Protein AF-A0A645C7B8-F1 (afdb_monomer_lite)

Sequence (190 aa):
MVGPELINQLKLEISKYIGIPYWKNTLKDGKIIKEGFMGGKGSAKDIALKTVELANYQNLKLLNLSEKEIYNFQKKNKIGIDCSGLVSQLLIFYGSLINKKVDLNPRKTSADMLTSSPLAKQITDFSQIQIGDLVRQKNGHHVLFIIEKKDNIILYVDSSQSNRGVHYGQADLTDPNFENQGIYRLFLFD

Secondary structure (DSSP, 8-state):
---HHHHHHHHHHHHTTTTPBB---EEETTEEEE--GGGS---HHHHHHHHHHHHHHTT--GGGS-HHHHHHHHHHTT--B-HHHHHHHHHHHHHHHTT------GGG--HHHHTSTTTEEEE--GGG--TT-EEEEGGGTEEEEEEEEETTEEEEEEEETTTTEEEEEEEETT-TTS--S-EEEEGGG-

Organism: NCBI:txid1076179

Radius of gyration: 16.82 Å; chains: 1; bounding box: 36×40×49 Å

Structure (mmCIF, N/CA/C/O backbone):
data_AF-A0A645C7B8-F1
#
_entry.id   AF-A0A645C7B8-F1
#
loop_
_atom_site.group_PDB
_atom_site.id
_atom_site.type_symbol
_atom_site.label_atom_id
_atom_site.label_alt_id
_atom_site.label_comp_id
_atom_site.label_asym_id
_atom_site.label_entity_id
_atom_site.label_seq_id
_atom_site.pdbx_PDB_ins_code
_atom_site.Cartn_x
_atom_site.Cartn_y
_atom_site.Cartn_z
_atom_site.occupancy
_atom_site.B_iso_or_equiv
_atom_site.auth_seq_id
_atom_site.auth_comp_id
_atom_site.auth_asym_id
_atom_site.auth_atom_id
_atom_site.pdbx_PDB_model_num
ATOM 1 N N . MET A 1 1 ? 18.431 -12.955 -9.359 1.00 45.78 1 MET A N 1
ATOM 2 C CA . MET A 1 1 ? 17.256 -13.615 -8.754 1.00 45.78 1 MET A CA 1
ATOM 3 C C . MET A 1 1 ? 17.118 -13.110 -7.336 1.00 45.78 1 MET A C 1
ATOM 5 O O . MET A 1 1 ? 18.035 -13.303 -6.549 1.00 45.78 1 MET A O 1
ATOM 9 N N . VAL A 1 2 ? 16.018 -12.429 -7.032 1.00 58.81 2 VAL A N 1
ATOM 10 C CA . VAL A 1 2 ? 15.636 -12.174 -5.643 1.00 58.81 2 VAL A CA 1
ATOM 11 C C . VAL A 1 2 ? 15.216 -13.517 -5.042 1.00 58.81 2 VAL A C 1
ATOM 13 O O . VAL A 1 2 ? 14.440 -14.243 -5.660 1.00 58.81 2 VAL A O 1
ATOM 16 N N . GLY A 1 3 ? 15.803 -13.900 -3.908 1.00 75.94 3 GLY A N 1
ATOM 17 C CA . GLY A 1 3 ? 15.588 -15.226 -3.328 1.00 75.94 3 GLY A CA 1
ATOM 18 C C . GLY A 1 3 ? 14.135 -15.443 -2.870 1.00 75.94 3 GLY A C 1
ATOM 19 O O . GLY A 1 3 ? 13.491 -14.478 -2.449 1.00 75.94 3 GLY A O 1
ATOM 20 N N . PRO A 1 4 ? 13.623 -16.693 -2.874 1.00 83.44 4 PRO A N 1
ATOM 21 C CA . PRO A 1 4 ? 12.296 -17.036 -2.342 1.00 83.44 4 PRO A CA 1
ATOM 22 C C . PRO A 1 4 ? 12.049 -16.513 -0.919 1.00 83.44 4 PRO A C 1
ATOM 24 O O . PRO A 1 4 ? 10.932 -16.151 -0.560 1.00 83.44 4 PRO A O 1
ATOM 27 N N . GLU A 1 5 ? 13.111 -16.423 -0.120 1.00 89.38 5 GLU A N 1
ATOM 28 C CA . GLU A 1 5 ? 13.073 -15.892 1.238 1.00 89.38 5 GLU A CA 1
ATOM 29 C C . GLU A 1 5 ? 12.631 -14.423 1.299 1.00 89.38 5 GLU A C 1
ATOM 31 O O . GLU A 1 5 ? 11.781 -14.078 2.119 1.00 89.38 5 GLU A O 1
ATOM 36 N N . LEU A 1 6 ? 13.126 -13.565 0.400 1.00 90.38 6 LEU A N 1
ATOM 37 C CA . LEU A 1 6 ? 12.753 -12.149 0.383 1.00 90.38 6 LEU A CA 1
ATOM 38 C C . LEU A 1 6 ? 11.264 -11.971 0.066 1.00 90.38 6 LEU A C 1
ATOM 40 O O . LEU A 1 6 ? 10.576 -11.186 0.719 1.00 90.38 6 LEU A O 1
ATOM 44 N N . ILE A 1 7 ? 10.754 -12.736 -0.903 1.00 90.88 7 ILE A N 1
ATOM 45 C CA . ILE A 1 7 ? 9.332 -12.719 -1.263 1.00 90.88 7 ILE A CA 1
ATOM 46 C C . ILE A 1 7 ? 8.485 -13.164 -0.068 1.00 90.88 7 ILE A C 1
ATOM 48 O O . ILE A 1 7 ? 7.456 -12.551 0.216 1.00 90.88 7 ILE A O 1
ATOM 52 N N . ASN A 1 8 ? 8.920 -14.191 0.663 1.00 94.19 8 ASN A N 1
ATOM 53 C CA . ASN A 1 8 ? 8.210 -14.676 1.845 1.00 94.19 8 ASN A CA 1
ATOM 54 C C . ASN A 1 8 ? 8.177 -13.632 2.969 1.00 94.19 8 ASN A C 1
ATOM 56 O O . ASN A 1 8 ? 7.118 -13.413 3.557 1.00 94.19 8 ASN A O 1
ATOM 60 N N . GLN A 1 9 ? 9.291 -12.945 3.237 1.00 96.56 9 GLN A N 1
ATOM 61 C CA . GLN A 1 9 ? 9.339 -11.878 4.241 1.00 96.56 9 GLN A CA 1
ATOM 62 C C . GLN A 1 9 ? 8.442 -10.692 3.856 1.00 96.56 9 GLN A C 1
ATOM 64 O O . GLN A 1 9 ? 7.704 -10.176 4.696 1.00 96.56 9 GLN A O 1
ATOM 69 N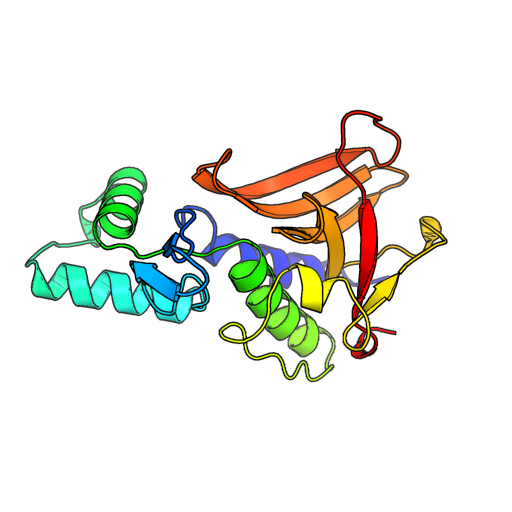 N . LEU A 1 10 ? 8.428 -10.307 2.577 1.00 96.56 10 LEU A N 1
ATOM 70 C CA . LEU A 1 10 ? 7.531 -9.272 2.063 1.00 96.56 10 LEU A CA 1
ATOM 71 C C . LEU A 1 10 ? 6.054 -9.677 2.167 1.00 96.56 10 LEU A C 1
ATOM 73 O O . LEU A 1 10 ? 5.241 -8.891 2.649 1.00 96.56 10 LEU A O 1
ATOM 77 N N . LYS A 1 11 ? 5.696 -10.905 1.774 1.00 96.56 11 LYS A N 1
ATOM 78 C CA . LYS A 1 11 ? 4.322 -11.422 1.907 1.00 96.56 11 LYS A CA 1
ATOM 79 C C . LYS A 1 11 ? 3.879 -11.485 3.371 1.00 96.56 11 LYS A C 1
ATOM 81 O O . LYS A 1 11 ? 2.727 -11.163 3.666 1.00 96.56 11 LYS A O 1
ATOM 86 N N . LEU A 1 12 ? 4.783 -11.838 4.289 1.00 97.75 12 LEU A N 1
ATOM 87 C CA . LEU A 1 12 ? 4.512 -11.810 5.726 1.00 97.75 12 LEU A CA 1
ATOM 88 C C . LEU A 1 12 ? 4.243 -10.384 6.216 1.00 97.75 12 LEU A C 1
ATOM 90 O O . LEU A 1 12 ? 3.293 -10.176 6.967 1.00 97.75 12 LEU A O 1
ATOM 94 N N . GLU A 1 13 ? 5.021 -9.395 5.777 1.00 98.12 13 GLU A N 1
ATOM 95 C CA . GLU A 1 13 ? 4.756 -7.995 6.121 1.00 98.12 13 GLU A CA 1
ATOM 96 C C . GLU A 1 13 ? 3.411 -7.521 5.566 1.00 98.12 13 GLU A C 1
ATOM 98 O O . GLU A 1 13 ? 2.600 -6.977 6.314 1.00 98.12 13 GLU A O 1
ATOM 103 N N . ILE A 1 14 ? 3.121 -7.797 4.291 1.00 98.44 14 ILE A N 1
ATOM 104 C CA . ILE A 1 14 ? 1.842 -7.442 3.659 1.00 98.44 14 ILE A CA 1
ATOM 105 C C . ILE A 1 14 ? 0.661 -8.079 4.402 1.00 98.44 14 ILE A C 1
ATOM 107 O O . ILE A 1 14 ? -0.364 -7.425 4.586 1.00 98.44 14 ILE A O 1
ATOM 111 N N . SER A 1 15 ? 0.799 -9.322 4.879 1.00 98.12 15 SER A N 1
ATOM 112 C CA . SER A 1 15 ? -0.264 -10.029 5.611 1.00 98.12 15 SER A CA 1
ATOM 113 C C . SER A 1 15 ? -0.753 -9.268 6.847 1.00 98.12 15 SER A C 1
ATOM 115 O O . SER A 1 15 ? -1.938 -9.322 7.163 1.00 98.12 15 SER A O 1
ATOM 117 N N . LYS A 1 16 ? 0.117 -8.471 7.483 1.00 98.38 16 LYS A N 1
ATOM 118 C CA . LYS A 1 16 ? -0.232 -7.631 8.642 1.00 98.38 16 LYS A CA 1
ATOM 119 C C . LYS A 1 16 ? -1.181 -6.487 8.281 1.00 98.38 16 LYS A C 1
ATOM 121 O O . LYS A 1 16 ? -1.806 -5.912 9.167 1.00 98.38 16 LYS A O 1
ATOM 126 N N . TYR A 1 17 ? -1.253 -6.135 6.998 1.00 98.44 17 TYR A N 1
ATOM 127 C CA . TYR A 1 17 ? -2.130 -5.095 6.476 1.00 98.44 17 TYR A CA 1
ATOM 128 C C . TYR A 1 17 ? -3.436 -5.645 5.899 1.00 98.44 17 TYR A C 1
ATOM 130 O O . TYR A 1 17 ? -4.398 -4.890 5.757 1.00 98.44 17 TYR A O 1
ATOM 138 N N . ILE A 1 18 ? -3.498 -6.937 5.564 1.00 97.44 18 ILE A N 1
ATOM 139 C CA . ILE A 1 18 ? -4.713 -7.557 5.030 1.00 97.44 18 ILE A CA 1
ATOM 140 C C . ILE A 1 18 ? -5.840 -7.445 6.061 1.00 97.44 18 ILE A C 1
ATOM 142 O O . ILE A 1 18 ? -5.648 -7.675 7.251 1.00 97.44 18 ILE A O 1
ATOM 146 N N . GLY A 1 19 ? -7.022 -7.037 5.596 1.00 94.50 19 GLY A N 1
ATOM 147 C CA . GLY A 1 19 ? -8.166 -6.770 6.468 1.00 94.50 19 GLY A CA 1
ATOM 148 C C . GLY A 1 19 ? -8.166 -5.379 7.110 1.00 94.50 19 GLY A C 1
ATOM 149 O O . GLY A 1 19 ? -9.141 -5.032 7.769 1.00 94.50 19 GLY A O 1
ATOM 150 N N . ILE A 1 20 ? -7.151 -4.535 6.885 1.00 98.00 20 ILE A N 1
ATOM 151 C CA . ILE A 1 20 ? -7.211 -3.122 7.282 1.00 98.00 20 ILE A CA 1
ATOM 152 C C . ILE A 1 20 ? -8.110 -2.355 6.296 1.00 98.00 20 ILE A C 1
ATOM 154 O O . ILE A 1 20 ? -7.922 -2.453 5.076 1.00 98.00 20 ILE A O 1
ATOM 158 N N . PRO A 1 21 ? -9.078 -1.554 6.783 1.00 98.25 21 PRO A N 1
ATOM 159 C CA . PRO A 1 21 ? -9.950 -0.765 5.924 1.00 98.25 21 PRO A CA 1
ATOM 160 C C . PRO A 1 21 ? -9.196 0.344 5.188 1.00 98.25 21 PRO A C 1
ATOM 162 O O . PRO A 1 21 ? -8.246 0.948 5.693 1.00 98.25 21 PRO A O 1
ATOM 165 N N . TYR A 1 22 ? -9.700 0.685 4.004 1.00 98.12 22 TYR A N 1
ATOM 166 C CA . TYR A 1 22 ? -9.237 1.867 3.289 1.00 98.12 22 TYR A CA 1
ATOM 167 C C . TYR A 1 22 ? -9.673 3.130 4.033 1.00 98.12 22 TYR A C 1
ATOM 169 O O . TYR A 1 22 ? -10.863 3.317 4.314 1.00 98.12 22 TYR A O 1
ATOM 177 N N . TRP A 1 23 ? -8.726 4.028 4.295 1.00 97.56 23 TRP A N 1
ATOM 178 C CA . TRP A 1 23 ? -9.028 5.350 4.829 1.00 97.56 23 TRP A CA 1
ATOM 179 C C . TRP A 1 23 ? -8.081 6.406 4.272 1.00 97.56 23 TRP A C 1
ATOM 181 O O . TRP A 1 23 ? -6.870 6.263 4.382 1.00 97.56 23 TRP A O 1
ATOM 191 N N . LYS A 1 24 ? -8.642 7.509 3.768 1.00 94.50 24 LYS A N 1
ATOM 192 C CA . LYS A 1 24 ? -7.904 8.728 3.415 1.00 94.50 24 LYS A CA 1
ATOM 193 C C . LYS A 1 24 ? -8.543 9.950 4.058 1.00 94.50 24 LYS A C 1
ATOM 195 O O . LYS A 1 24 ? -9.742 9.958 4.354 1.00 94.50 24 LYS A O 1
ATOM 200 N N . ASN A 1 25 ? -7.756 11.006 4.221 1.00 93.25 25 ASN A N 1
ATOM 201 C CA . ASN A 1 25 ? -8.286 12.296 4.645 1.00 93.25 25 ASN A CA 1
ATOM 202 C C . ASN A 1 25 ? -9.335 12.814 3.658 1.00 93.25 25 ASN A C 1
ATOM 204 O O . ASN A 1 25 ? -9.202 12.671 2.442 1.00 93.25 25 ASN A O 1
ATOM 208 N N . THR A 1 26 ? -10.387 13.428 4.196 1.00 92.62 26 THR A N 1
ATOM 209 C CA . THR A 1 26 ? -11.363 14.155 3.380 1.00 92.62 26 THR A CA 1
ATOM 210 C C . THR A 1 26 ? -10.915 15.602 3.263 1.00 92.62 26 THR A C 1
ATOM 212 O O . THR A 1 26 ? -10.684 16.268 4.277 1.00 92.62 26 THR A O 1
ATOM 215 N N . LEU A 1 27 ? -10.798 16.067 2.022 1.00 91.44 27 LEU A N 1
ATOM 216 C CA . LEU A 1 27 ? -10.415 17.430 1.687 1.00 91.44 27 LEU A CA 1
ATOM 217 C C . LEU A 1 27 ? -11.641 18.219 1.222 1.00 91.44 27 LEU A C 1
ATOM 219 O O . LEU A 1 27 ? -12.508 17.672 0.541 1.00 91.44 27 LEU A O 1
ATOM 223 N N . LYS A 1 28 ? -11.682 19.505 1.561 1.00 93.19 28 LYS A N 1
ATOM 224 C CA . LYS A 1 28 ? -12.577 20.502 0.970 1.00 93.19 28 LYS A CA 1
ATOM 225 C C . LYS A 1 28 ? -11.755 21.761 0.718 1.00 93.19 28 LYS A C 1
ATOM 227 O O . LYS A 1 28 ? -11.069 22.221 1.627 1.00 93.19 28 LYS A O 1
ATOM 232 N N . ASP A 1 29 ? -11.762 22.252 -0.518 1.00 92.81 29 ASP A N 1
ATOM 233 C CA . ASP A 1 29 ? -10.990 23.431 -0.944 1.00 92.81 29 ASP A CA 1
ATOM 234 C C . ASP A 1 29 ? -9.494 23.332 -0.577 1.00 92.81 29 ASP A C 1
ATOM 236 O O . ASP A 1 29 ? -8.887 24.258 -0.042 1.00 92.81 29 ASP A O 1
ATOM 240 N N . GLY A 1 30 ? -8.909 22.144 -0.780 1.00 87.19 30 GLY A N 1
ATOM 241 C CA . GLY A 1 30 ? -7.507 21.846 -0.458 1.00 87.19 30 GLY A CA 1
ATOM 242 C C . GLY A 1 30 ? -7.192 21.692 1.036 1.00 87.19 30 GLY A C 1
ATOM 243 O O . GLY A 1 30 ? -6.068 21.340 1.386 1.00 87.19 30 GLY A O 1
ATOM 244 N N . LYS A 1 31 ? -8.163 21.901 1.933 1.00 90.69 31 LYS A N 1
ATOM 245 C CA . LYS A 1 31 ? -7.982 21.795 3.388 1.00 90.69 31 LYS A CA 1
ATOM 246 C C . LYS A 1 31 ? -8.535 20.482 3.926 1.00 90.69 31 LYS A C 1
ATOM 248 O O . LYS A 1 31 ? -9.591 20.015 3.502 1.00 90.69 31 LYS A O 1
ATOM 253 N N . ILE A 1 32 ? -7.836 19.897 4.897 1.00 92.19 32 ILE A N 1
ATOM 254 C CA . ILE A 1 32 ? -8.299 18.696 5.598 1.00 92.19 32 ILE A CA 1
ATOM 255 C C . ILE A 1 32 ? -9.473 19.078 6.498 1.00 92.19 32 ILE A C 1
ATOM 257 O O . ILE A 1 32 ? -9.308 19.829 7.453 1.00 92.19 32 ILE A O 1
ATOM 261 N N . ILE A 1 33 ? -10.650 18.529 6.202 1.00 94.75 33 ILE A N 1
ATOM 262 C CA . ILE A 1 33 ? -11.860 18.703 7.024 1.00 94.75 33 ILE A CA 1
ATOM 263 C C . ILE A 1 33 ? -12.170 17.474 7.877 1.00 94.75 33 ILE A C 1
ATOM 265 O O . ILE A 1 33 ? -12.913 17.550 8.852 1.00 94.75 33 ILE A O 1
ATOM 269 N N . LYS A 1 34 ? -11.612 16.317 7.512 1.00 93.44 34 LYS A N 1
ATOM 270 C CA . LYS A 1 34 ? -11.758 15.076 8.269 1.00 93.44 34 LYS A CA 1
ATOM 271 C C . LYS A 1 34 ? -10.473 14.281 8.169 1.00 93.44 34 LYS A C 1
ATOM 273 O O . LYS A 1 34 ? -10.186 13.684 7.130 1.00 93.44 34 LYS A O 1
ATOM 278 N N . GLU A 1 35 ? -9.728 14.272 9.263 1.00 94.19 35 GLU A N 1
ATOM 279 C CA . GLU A 1 35 ? -8.520 13.470 9.394 1.00 94.19 35 GLU A CA 1
ATOM 280 C C . GLU A 1 35 ? -8.858 12.070 9.938 1.00 94.19 35 GLU A C 1
ATOM 282 O O . GLU A 1 35 ? -9.734 11.912 10.799 1.00 94.19 35 GLU A O 1
ATOM 287 N N . GLY A 1 36 ? -8.215 11.043 9.378 1.00 94.31 36 GLY A N 1
ATOM 288 C CA . GLY A 1 36 ? -8.161 9.703 9.974 1.00 94.31 36 GLY A CA 1
ATOM 289 C C . GLY A 1 36 ? -6.942 9.521 10.856 1.00 94.31 36 GLY A C 1
ATOM 290 O O . GLY A 1 36 ? -6.059 10.373 10.881 1.00 94.31 36 GLY A O 1
ATOM 291 N N . PHE A 1 37 ? -6.833 8.381 11.529 1.00 97.06 37 PHE A N 1
ATOM 292 C CA . PHE A 1 37 ? -5.625 8.087 12.294 1.00 97.06 37 PHE A CA 1
ATOM 293 C C . PHE A 1 37 ? -4.369 8.201 11.406 1.00 97.06 37 PHE A C 1
ATOM 295 O O . PHE A 1 37 ? -4.271 7.561 10.358 1.00 97.06 37 PHE A O 1
ATOM 302 N N . MET A 1 38 ? -3.448 9.092 11.795 1.00 96.38 38 MET A N 1
ATOM 303 C CA . MET A 1 38 ? -2.229 9.445 11.047 1.00 96.38 38 MET A CA 1
ATOM 304 C C . MET A 1 38 ? -2.461 9.829 9.574 1.00 96.38 38 MET A C 1
ATOM 306 O O . MET A 1 38 ? -1.558 9.705 8.749 1.00 96.38 38 MET A O 1
ATOM 310 N N . GLY A 1 39 ? -3.662 10.280 9.219 1.00 95.31 39 GLY A N 1
ATOM 311 C CA . GLY A 1 39 ? -4.028 10.592 7.841 1.00 95.31 39 GLY A CA 1
ATOM 312 C C . GLY A 1 39 ? -4.151 9.385 6.906 1.00 95.31 39 GLY A C 1
ATOM 313 O O . GLY A 1 39 ? -4.116 9.570 5.693 1.00 95.31 39 GLY A O 1
ATOM 314 N N . GLY A 1 40 ? -4.275 8.164 7.442 1.00 96.75 40 GLY A N 1
ATOM 315 C CA . GLY A 1 40 ? -4.270 6.933 6.644 1.00 96.75 40 GLY A CA 1
ATOM 316 C C . GLY A 1 40 ? -2.866 6.453 6.259 1.00 96.75 40 GLY A C 1
ATOM 317 O O . GLY A 1 40 ? -2.703 5.810 5.228 1.00 96.75 40 GLY A O 1
ATOM 318 N N . LYS A 1 41 ? -1.843 6.808 7.048 1.00 97.69 41 LYS A N 1
ATOM 319 C CA . LYS A 1 41 ? -0.419 6.591 6.719 1.00 97.69 41 LYS A CA 1
ATOM 320 C C . LYS A 1 41 ? 0.357 5.769 7.755 1.00 97.69 41 LYS A C 1
ATOM 322 O O . LYS A 1 41 ? 1.573 5.629 7.636 1.00 97.69 41 LYS A O 1
ATOM 327 N N . GLY A 1 42 ? -0.321 5.288 8.798 1.00 97.00 42 GLY A N 1
ATOM 328 C CA . GLY A 1 42 ? 0.304 4.521 9.877 1.00 97.00 42 GLY A CA 1
ATOM 329 C C . GLY A 1 42 ? 0.827 3.165 9.403 1.00 97.00 42 GLY A C 1
ATOM 330 O O . GLY A 1 42 ? 0.304 2.596 8.444 1.00 97.00 42 GLY A O 1
ATOM 331 N N . SER A 1 43 ? 1.848 2.647 10.083 1.00 98.31 43 SER A N 1
ATOM 332 C CA . SER A 1 43 ? 2.297 1.265 9.891 1.00 98.31 43 SER A CA 1
ATOM 333 C C . SER A 1 43 ? 1.264 0.275 10.442 1.00 98.31 43 SER A C 1
ATOM 335 O O . SER A 1 43 ? 0.391 0.648 11.233 1.00 98.31 43 SER A O 1
ATOM 337 N N . ALA A 1 44 ? 1.382 -1.009 10.094 1.00 98.12 44 ALA A N 1
ATOM 338 C CA . ALA A 1 44 ? 0.539 -2.059 10.673 1.00 98.12 44 ALA A CA 1
ATOM 339 C C . ALA A 1 44 ? 0.620 -2.070 12.211 1.00 98.12 44 ALA A C 1
ATOM 341 O O . ALA A 1 44 ? -0.395 -2.231 12.888 1.00 98.12 44 ALA A O 1
ATOM 342 N N . LYS A 1 45 ? 1.811 -1.813 12.771 1.00 98.25 45 LYS A N 1
ATOM 343 C CA . LYS A 1 45 ? 2.014 -1.684 14.219 1.00 98.25 45 LYS A CA 1
ATOM 344 C C . LYS A 1 45 ? 1.242 -0.496 14.795 1.00 98.25 45 LYS A C 1
ATOM 346 O O . LYS A 1 45 ? 0.539 -0.671 15.787 1.00 98.25 45 LYS A O 1
ATOM 351 N N . ASP A 1 46 ? 1.340 0.683 14.181 1.00 98.25 46 ASP A N 1
ATOM 352 C CA . ASP A 1 46 ? 0.623 1.879 14.649 1.00 98.25 46 ASP A CA 1
ATOM 353 C C . ASP A 1 46 ? -0.893 1.657 14.622 1.00 98.25 46 ASP A C 1
ATOM 355 O O . ASP A 1 46 ? -1.604 2.000 15.568 1.00 98.25 46 ASP A O 1
ATOM 359 N N . ILE A 1 47 ? -1.387 1.041 13.546 1.00 98.44 47 ILE A N 1
ATOM 360 C CA . ILE A 1 47 ? -2.804 0.723 13.360 1.00 98.44 47 ILE A CA 1
ATOM 361 C C . ILE A 1 47 ? -3.281 -0.278 14.418 1.00 98.44 47 ILE A C 1
ATOM 363 O O . ILE A 1 47 ? -4.330 -0.059 15.033 1.00 98.44 47 ILE A O 1
ATOM 367 N N . ALA A 1 48 ? -2.517 -1.340 14.677 1.00 98.12 48 ALA A N 1
ATOM 368 C CA . ALA A 1 48 ? -2.841 -2.324 15.706 1.00 98.12 48 ALA A CA 1
ATOM 369 C C . ALA A 1 48 ? -2.877 -1.686 17.102 1.00 98.12 48 ALA A C 1
ATOM 371 O O . ALA A 1 48 ? -3.865 -1.839 17.823 1.00 98.12 48 ALA A O 1
ATOM 372 N N . LEU A 1 49 ? -1.854 -0.899 17.453 1.00 98.44 49 LEU A N 1
ATOM 373 C CA . LEU A 1 49 ? -1.787 -0.197 18.736 1.00 98.44 49 LEU A CA 1
ATOM 374 C C . LEU A 1 49 ? -2.966 0.759 18.916 1.00 98.44 49 LEU A C 1
ATOM 376 O O . LEU A 1 49 ? -3.617 0.722 19.960 1.00 98.44 49 LEU A O 1
ATOM 380 N N . LYS A 1 50 ? -3.306 1.551 17.892 1.00 98.38 50 LYS A N 1
ATOM 381 C CA . LYS A 1 50 ? -4.453 2.462 17.979 1.00 98.38 50 LYS A CA 1
ATOM 382 C C . LYS A 1 50 ? -5.781 1.721 18.098 1.00 98.38 50 LYS A C 1
ATOM 384 O O . LYS A 1 50 ? -6.679 2.174 18.805 1.00 98.38 50 LYS A O 1
ATOM 389 N N . THR A 1 51 ? -5.906 0.581 17.420 1.00 98.19 51 THR A N 1
ATOM 390 C CA . THR A 1 51 ? -7.094 -0.275 17.515 1.00 98.19 51 THR A CA 1
ATOM 391 C C . THR A 1 51 ? -7.274 -0.773 18.950 1.00 98.19 51 THR A C 1
ATOM 393 O O . THR A 1 51 ? -8.363 -0.634 19.503 1.00 98.19 51 THR A O 1
ATOM 396 N N . VAL A 1 52 ? -6.206 -1.277 19.578 1.00 98.19 52 VAL A N 1
ATOM 397 C CA . VAL A 1 52 ? -6.210 -1.738 20.979 1.00 98.19 52 VAL A CA 1
ATOM 398 C C . VAL A 1 52 ? -6.498 -0.589 21.946 1.00 98.19 52 VAL A C 1
ATOM 400 O O . VAL A 1 52 ? -7.351 -0.732 22.819 1.00 98.19 52 VAL A O 1
ATOM 403 N N . GLU A 1 53 ? -5.843 0.560 21.772 1.00 98.25 53 GLU A N 1
ATOM 404 C CA . GLU A 1 53 ? -6.044 1.755 22.602 1.00 98.25 53 GLU A CA 1
ATOM 405 C C . GLU A 1 53 ? -7.521 2.175 22.635 1.00 98.25 53 GLU A C 1
ATOM 407 O O . GLU A 1 53 ? -8.104 2.330 23.710 1.00 98.25 53 GLU A O 1
ATOM 412 N N . LEU A 1 54 ? -8.153 2.306 21.463 1.00 98.19 54 LEU A N 1
ATOM 413 C CA . LEU A 1 54 ? -9.558 2.705 21.377 1.00 98.19 54 LEU A CA 1
ATOM 414 C C . L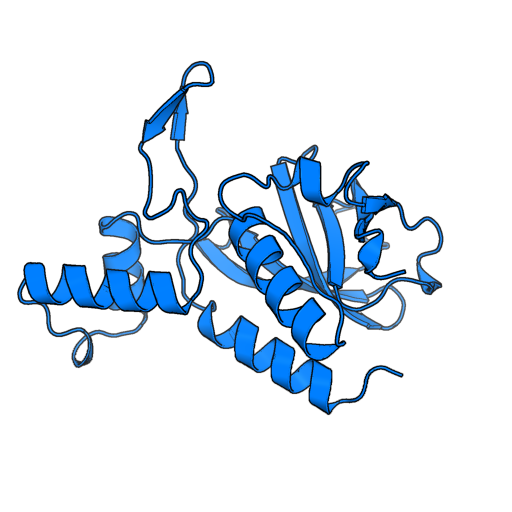EU A 1 54 ? -10.512 1.621 21.870 1.00 98.19 54 LEU A C 1
ATOM 416 O O . LEU A 1 54 ? -11.558 1.952 22.424 1.00 98.19 54 LEU A O 1
ATOM 420 N N . ALA A 1 55 ? -10.185 0.346 21.666 1.00 97.88 55 ALA A N 1
ATOM 421 C CA . ALA A 1 55 ? -11.017 -0.743 22.153 1.00 97.88 55 ALA A CA 1
ATOM 422 C C . ALA A 1 55 ? -11.028 -0.770 23.684 1.00 97.88 55 ALA A C 1
ATOM 424 O O . ALA A 1 55 ? -12.101 -0.810 24.280 1.00 97.88 55 ALA A O 1
ATOM 425 N N . ASN A 1 56 ? -9.862 -0.620 24.315 1.00 97.56 56 ASN A N 1
ATOM 426 C CA . ASN A 1 56 ? -9.746 -0.504 25.767 1.00 97.56 56 ASN A CA 1
ATOM 427 C C . ASN A 1 56 ? -10.502 0.721 26.294 1.00 97.56 56 ASN A C 1
ATOM 429 O O . ASN A 1 56 ? -11.278 0.597 27.237 1.00 97.56 56 ASN A O 1
ATOM 433 N N . TYR A 1 57 ? -10.350 1.881 25.645 1.00 97.50 57 TYR A N 1
ATOM 434 C CA . TYR A 1 57 ? -11.100 3.093 25.996 1.00 97.50 57 TYR A CA 1
ATOM 435 C C . TYR A 1 57 ? -12.625 2.896 25.907 1.00 97.50 57 TYR A C 1
ATOM 437 O O . TYR A 1 57 ? -13.376 3.459 26.699 1.00 97.50 57 TYR A O 1
ATOM 445 N N . GLN A 1 58 ? -13.090 2.070 24.966 1.00 97.06 58 GLN A N 1
ATOM 446 C CA . GLN A 1 58 ? -14.506 1.744 24.765 1.00 97.06 58 GLN A CA 1
ATOM 447 C C . GLN A 1 58 ? -14.963 0.495 25.544 1.00 97.06 58 GLN A C 1
ATOM 449 O O . GLN A 1 58 ? -16.082 0.033 25.327 1.00 97.06 58 GLN A O 1
ATOM 454 N N . ASN A 1 59 ? -14.132 -0.055 26.441 1.00 96.19 59 ASN A N 1
ATOM 455 C CA . ASN A 1 59 ? -14.384 -1.307 27.173 1.00 96.19 59 ASN A CA 1
ATOM 456 C C . ASN A 1 59 ? -14.753 -2.498 26.261 1.00 96.19 59 ASN A C 1
ATOM 458 O O . ASN A 1 59 ? -15.531 -3.379 26.631 1.00 96.19 59 ASN A O 1
ATOM 462 N N . LEU A 1 60 ? -14.186 -2.531 25.056 1.00 96.25 60 LEU A N 1
ATOM 463 C CA . LEU A 1 60 ? -14.411 -3.551 24.042 1.00 96.25 60 LEU A CA 1
ATOM 464 C C . LEU A 1 60 ? -13.262 -4.567 24.046 1.00 96.25 60 LEU A C 1
ATOM 466 O O . LEU A 1 60 ? -12.104 -4.221 23.823 1.00 96.25 60 LEU A O 1
ATOM 470 N N . LYS A 1 61 ? -13.580 -5.849 24.246 1.00 95.69 61 LYS A N 1
ATOM 471 C CA . LYS A 1 61 ? -12.590 -6.935 24.194 1.00 95.69 61 LYS A CA 1
ATOM 472 C C . LYS A 1 61 ? -12.364 -7.382 22.749 1.00 95.69 61 LYS A C 1
ATOM 474 O O . LYS A 1 61 ? -13.131 -8.194 22.242 1.00 95.69 61 LYS A O 1
ATOM 479 N N . LEU A 1 62 ? -11.297 -6.896 22.105 1.00 93.38 62 LEU A N 1
ATOM 480 C CA . LEU A 1 62 ? -10.971 -7.241 20.708 1.00 93.38 62 LEU A CA 1
ATOM 481 C C . LEU A 1 62 ? -10.847 -8.748 20.456 1.00 93.38 62 LEU A C 1
ATOM 483 O O . LEU A 1 62 ? -11.232 -9.207 19.391 1.00 93.38 62 LEU A O 1
ATOM 487 N N . LEU A 1 63 ? -10.358 -9.512 21.438 1.00 93.75 63 LEU A N 1
ATOM 488 C CA . LEU A 1 63 ? -10.200 -10.969 21.332 1.00 93.75 63 LEU A CA 1
ATOM 489 C C . LEU A 1 63 ? -11.526 -11.720 21.134 1.00 93.75 63 LEU A C 1
ATOM 491 O O . LEU A 1 63 ? -11.513 -12.863 20.692 1.00 93.75 63 LEU A O 1
ATOM 495 N N . ASN A 1 64 ? -12.656 -11.091 21.460 1.00 95.44 64 ASN A N 1
ATOM 496 C CA . ASN A 1 64 ? -13.982 -11.683 21.298 1.00 95.44 64 ASN A CA 1
ATOM 497 C C . ASN A 1 64 ? -14.629 -11.319 19.954 1.00 95.44 64 ASN A C 1
ATOM 499 O O . ASN A 1 64 ? -15.750 -11.746 19.694 1.00 95.44 64 ASN A O 1
ATOM 503 N N . LEU A 1 65 ? -13.973 -10.487 19.143 1.00 96.19 65 LEU A N 1
ATOM 504 C CA . LEU A 1 65 ? -14.512 -10.000 17.882 1.00 96.19 65 LEU A CA 1
ATOM 505 C C . LEU A 1 65 ? -14.009 -10.850 16.719 1.00 96.19 65 LEU A C 1
ATOM 507 O O . LEU A 1 65 ? -12.832 -11.197 16.641 1.00 96.19 65 LEU A O 1
ATOM 511 N N . SER A 1 66 ? -14.895 -11.110 15.766 1.00 97.19 66 SER A N 1
ATOM 512 C CA . SER A 1 66 ? -14.520 -11.614 14.447 1.00 97.19 66 SER A CA 1
ATOM 513 C C . SER A 1 66 ? -13.718 -10.574 13.656 1.00 97.19 66 SER A C 1
ATOM 515 O O . SER A 1 66 ? -13.811 -9.367 13.895 1.00 97.19 66 SER A O 1
ATOM 517 N N . GLU A 1 67 ? -12.991 -11.015 12.629 1.00 95.12 67 GLU A N 1
ATOM 518 C CA . GLU A 1 67 ? -12.245 -10.124 11.725 1.00 95.12 67 GLU A CA 1
ATOM 519 C C . GLU A 1 67 ? -13.132 -9.027 11.115 1.00 95.12 67 GLU A C 1
ATOM 521 O O . GLU A 1 67 ? -12.740 -7.863 11.031 1.00 95.12 67 GLU A O 1
ATOM 526 N N . LYS A 1 68 ? -14.375 -9.369 10.751 1.00 96.75 68 LYS A N 1
ATOM 527 C CA . LYS A 1 68 ? -15.358 -8.415 10.218 1.00 96.75 68 LYS A CA 1
ATOM 528 C C . LYS A 1 68 ? -15.768 -7.366 11.255 1.00 96.75 68 LYS A C 1
ATOM 530 O O . LYS A 1 68 ? -15.992 -6.206 10.904 1.00 96.75 68 LYS A O 1
ATOM 535 N N . GLU A 1 69 ? -15.891 -7.750 12.520 1.00 97.81 69 GLU A N 1
ATOM 536 C CA . GLU A 1 69 ? -16.202 -6.821 13.609 1.00 97.81 69 GLU A CA 1
ATOM 537 C C . GLU A 1 69 ? -15.016 -5.910 13.920 1.00 97.81 69 GLU A C 1
ATOM 539 O O . GLU A 1 69 ? -15.220 -4.706 14.080 1.00 97.81 69 GLU A O 1
ATOM 544 N N . ILE A 1 70 ? -13.787 -6.436 13.901 1.00 97.81 70 ILE A N 1
ATOM 545 C CA . ILE A 1 70 ? -12.560 -5.636 14.023 1.00 97.81 70 ILE A CA 1
ATOM 546 C C . ILE A 1 70 ? -12.461 -4.634 12.865 1.00 97.81 70 ILE A C 1
ATOM 548 O O . ILE A 1 70 ? -12.269 -3.441 13.105 1.00 97.81 70 ILE A O 1
ATOM 552 N N . TYR A 1 71 ? -12.687 -5.075 11.624 1.00 98.06 71 TYR A N 1
ATOM 553 C CA . TYR A 1 71 ? -12.730 -4.209 10.441 1.00 98.06 71 TYR A CA 1
ATOM 554 C C . TYR A 1 71 ? -13.747 -3.070 10.612 1.00 98.06 71 TYR A C 1
ATOM 556 O O . TYR A 1 71 ? -13.442 -1.891 10.401 1.00 98.06 71 TYR A O 1
ATOM 564 N N . ASN A 1 72 ? -14.976 -3.399 11.026 1.00 98.19 72 ASN A N 1
ATOM 565 C CA . ASN A 1 72 ? -16.032 -2.407 11.226 1.00 98.19 72 ASN A CA 1
ATOM 566 C C . ASN A 1 72 ? -15.704 -1.451 12.377 1.00 98.19 72 ASN A C 1
ATOM 568 O O . ASN A 1 72 ? -15.973 -0.251 12.271 1.00 98.19 72 ASN A O 1
ATOM 572 N N . PHE A 1 73 ? -15.095 -1.958 13.448 1.00 98.31 73 PHE A N 1
ATOM 573 C CA . PHE A 1 73 ? -14.612 -1.158 14.564 1.00 98.31 73 PHE A CA 1
ATOM 574 C C . PHE A 1 73 ? -13.542 -0.159 14.110 1.00 98.31 73 PHE A C 1
ATOM 576 O O . PHE A 1 73 ? -13.671 1.037 14.379 1.00 98.31 73 PHE A O 1
ATOM 583 N N . GLN A 1 74 ? -12.532 -0.606 13.362 1.00 98.25 74 GLN A N 1
ATOM 584 C CA . GLN A 1 74 ? -11.489 0.261 12.807 1.00 98.25 74 GLN A CA 1
ATOM 585 C C . GLN A 1 74 ? -12.091 1.340 11.903 1.00 98.25 74 GLN A C 1
ATOM 587 O O . GLN A 1 74 ? -11.847 2.533 12.104 1.00 98.25 74 GLN A O 1
ATOM 592 N N . LYS A 1 75 ? -12.972 0.944 10.978 1.00 97.00 75 LYS A N 1
ATOM 593 C CA . LYS A 1 75 ? -13.649 1.862 10.054 1.00 97.00 75 LYS A CA 1
ATOM 594 C C . LYS A 1 75 ? -14.489 2.912 10.785 1.00 97.00 75 LYS A C 1
ATOM 596 O O . LYS A 1 75 ? -14.409 4.097 10.453 1.00 97.00 75 LYS A O 1
ATOM 601 N N . LYS A 1 76 ? -15.267 2.509 11.798 1.00 96.94 76 LYS A N 1
ATOM 602 C CA . LYS A 1 76 ? -16.062 3.420 12.645 1.00 96.94 76 LYS A CA 1
ATOM 603 C C . LYS A 1 76 ? -15.168 4.444 13.345 1.00 96.94 76 LYS A C 1
ATOM 605 O O . LYS A 1 76 ? -15.528 5.617 13.434 1.00 96.94 76 LYS A O 1
ATOM 610 N N . ASN A 1 77 ? -13.991 4.011 13.785 1.00 97.25 77 ASN A N 1
ATOM 611 C CA . ASN A 1 77 ? -13.011 4.840 14.478 1.00 97.25 77 ASN A CA 1
ATOM 612 C C . ASN A 1 77 ? -12.012 5.547 13.543 1.00 97.25 77 ASN A C 1
ATOM 614 O O . ASN A 1 77 ? -11.036 6.121 14.023 1.00 97.25 77 ASN A O 1
ATOM 618 N N . LYS A 1 78 ? -12.258 5.568 12.222 1.00 97.12 78 LYS A N 1
ATOM 619 C CA . LYS A 1 78 ? -11.403 6.248 11.228 1.00 97.12 78 LYS A CA 1
ATOM 620 C C . LYS A 1 78 ? -9.950 5.748 11.222 1.00 97.12 78 LYS A C 1
ATOM 622 O O . LYS A 1 78 ? -9.026 6.505 10.916 1.00 97.12 78 LYS A O 1
ATOM 627 N N . ILE A 1 79 ? -9.752 4.489 11.594 1.00 98.06 79 ILE A N 1
ATOM 628 C CA . ILE A 1 79 ? -8.479 3.783 11.494 1.00 98.06 79 ILE A CA 1
ATOM 629 C C . ILE A 1 79 ? -8.485 3.067 10.152 1.00 98.06 79 ILE A C 1
ATOM 631 O O . ILE A 1 79 ? -9.454 2.386 9.832 1.00 98.06 79 ILE A O 1
ATOM 635 N N . GLY A 1 80 ? -7.423 3.233 9.375 1.00 97.94 80 GLY A N 1
ATOM 636 C CA . GLY A 1 80 ? -7.248 2.594 8.080 1.00 97.94 80 GLY A CA 1
ATOM 637 C C . GLY A 1 80 ? -5.984 3.094 7.398 1.00 97.94 80 GLY A C 1
ATOM 638 O O . GLY A 1 80 ? -5.232 3.879 7.983 1.00 97.94 80 GLY A O 1
ATOM 639 N N . ILE A 1 81 ? -5.765 2.654 6.164 1.00 98.56 81 ILE A N 1
ATOM 640 C CA . ILE A 1 81 ? -4.585 3.021 5.377 1.00 98.56 81 ILE A CA 1
ATOM 641 C C . ILE A 1 81 ? -4.976 3.347 3.935 1.00 98.56 81 ILE A C 1
ATOM 643 O O . ILE A 1 81 ? -5.814 2.656 3.350 1.00 98.56 81 ILE A O 1
ATOM 647 N N . ASP A 1 82 ? -4.414 4.410 3.360 1.00 98.06 82 ASP A N 1
ATOM 648 C CA . ASP A 1 82 ? -4.585 4.730 1.940 1.00 98.06 82 ASP A CA 1
ATOM 649 C C . ASP A 1 82 ? -3.505 4.055 1.076 1.00 98.06 82 ASP A C 1
ATOM 651 O O . ASP A 1 82 ? -2.579 3.419 1.581 1.00 98.06 82 ASP A O 1
ATOM 655 N N . CYS A 1 83 ? -3.636 4.165 -0.248 1.00 98.19 83 CYS A N 1
ATOM 656 C CA . CYS A 1 83 ? -2.724 3.523 -1.193 1.00 98.19 83 CYS A CA 1
ATOM 657 C C . CYS A 1 83 ? -1.270 3.967 -1.003 1.00 98.19 83 CYS A C 1
ATOM 659 O O . CYS A 1 83 ? -0.386 3.130 -0.878 1.00 98.19 83 CYS A O 1
ATOM 661 N N . SER A 1 84 ? -1.006 5.272 -0.909 1.00 98.38 84 SER A N 1
ATOM 662 C CA . SER A 1 84 ? 0.367 5.773 -0.762 1.00 98.38 84 SER A CA 1
ATOM 663 C C . SER A 1 84 ? 0.935 5.556 0.637 1.00 98.38 84 SER A C 1
ATOM 665 O O . SER A 1 84 ? 2.135 5.369 0.766 1.00 98.38 84 SER A O 1
ATOM 667 N N . GLY A 1 85 ? 0.100 5.521 1.675 1.00 98.44 85 GLY A N 1
ATOM 668 C CA . GLY A 1 85 ? 0.485 5.137 3.027 1.00 98.44 85 GLY A CA 1
ATOM 669 C C . GLY A 1 85 ? 0.958 3.695 3.064 1.00 98.44 85 GLY A C 1
ATOM 670 O O . GLY A 1 85 ? 2.063 3.441 3.531 1.00 98.44 85 GLY A O 1
ATOM 671 N N . LEU A 1 86 ? 0.175 2.776 2.490 1.00 98.75 86 LEU A N 1
ATOM 672 C CA . LEU A 1 86 ? 0.565 1.374 2.357 1.00 98.75 86 LEU A CA 1
ATOM 673 C C . LEU A 1 86 ? 1.876 1.246 1.580 1.00 98.75 86 LEU A C 1
ATOM 675 O O . LEU A 1 86 ? 2.830 0.651 2.075 1.00 98.75 86 LEU A O 1
ATOM 679 N N . VAL A 1 87 ? 1.942 1.844 0.390 1.00 98.69 87 VAL A N 1
ATOM 680 C CA . VAL A 1 87 ? 3.121 1.750 -0.472 1.00 98.69 87 VAL A CA 1
ATOM 681 C C . VAL A 1 87 ? 4.360 2.341 0.204 1.00 98.69 87 VAL A C 1
ATOM 683 O O . VAL A 1 87 ? 5.402 1.699 0.188 1.00 98.69 87 VAL A O 1
ATOM 686 N N . SER A 1 88 ? 4.279 3.499 0.867 1.00 98.69 88 SER A N 1
ATOM 687 C CA . SER A 1 88 ? 5.428 4.054 1.599 1.00 98.69 88 SER A CA 1
ATOM 688 C C . SER A 1 88 ? 5.930 3.117 2.700 1.00 98.69 88 SER A C 1
ATOM 690 O O . SER A 1 88 ? 7.138 2.924 2.809 1.00 98.69 88 SER A O 1
ATOM 692 N N . GLN A 1 89 ? 5.035 2.507 3.485 1.00 98.62 89 GLN A N 1
ATOM 693 C CA . GLN A 1 89 ? 5.428 1.559 4.537 1.00 98.62 89 GLN A CA 1
ATOM 694 C C . GLN A 1 89 ? 6.096 0.307 3.947 1.00 98.62 89 GLN A C 1
ATOM 696 O O . GLN A 1 89 ? 7.142 -0.125 4.431 1.00 98.62 89 GLN A O 1
ATOM 701 N N . LEU A 1 90 ? 5.539 -0.235 2.859 1.00 98.62 90 LEU A N 1
ATOM 702 C CA . LEU A 1 90 ? 6.102 -1.399 2.172 1.00 98.62 90 LEU A CA 1
ATOM 703 C C . LEU A 1 90 ? 7.447 -1.097 1.510 1.00 98.62 90 LEU A C 1
ATOM 705 O O . LEU A 1 90 ? 8.338 -1.935 1.563 1.00 98.62 90 LEU A O 1
ATOM 709 N N . LEU A 1 91 ? 7.632 0.093 0.934 1.00 98.50 91 LEU A N 1
ATOM 710 C CA . LEU A 1 91 ? 8.914 0.516 0.365 1.00 98.50 91 LEU A CA 1
ATOM 711 C C . LEU A 1 91 ? 9.983 0.656 1.453 1.00 98.50 91 LEU A C 1
ATOM 713 O O . LEU A 1 91 ? 11.100 0.190 1.252 1.00 98.50 91 LEU A O 1
ATOM 717 N N . ILE A 1 92 ? 9.643 1.242 2.609 1.00 98.31 92 ILE A N 1
ATOM 718 C CA . ILE A 1 92 ? 10.553 1.339 3.763 1.00 98.31 92 ILE A CA 1
ATOM 719 C C . ILE A 1 92 ? 10.987 -0.056 4.223 1.00 98.31 92 ILE A C 1
ATOM 721 O O . ILE A 1 92 ? 12.183 -0.319 4.372 1.00 98.31 92 ILE A O 1
ATOM 725 N N . PHE A 1 93 ? 10.027 -0.966 4.397 1.00 98.00 93 PHE A N 1
ATOM 726 C CA . PHE A 1 93 ? 10.305 -2.345 4.782 1.00 98.00 93 PHE A CA 1
ATOM 727 C C . PHE A 1 93 ? 11.140 -3.082 3.726 1.00 98.00 93 PHE A C 1
ATOM 729 O O . PHE A 1 93 ? 12.183 -3.645 4.052 1.00 98.00 93 PHE A O 1
ATOM 736 N N . TYR A 1 94 ? 10.738 -3.032 2.456 1.00 97.62 94 TYR A N 1
ATOM 737 C CA . TYR A 1 94 ? 11.450 -3.681 1.357 1.00 97.62 94 TYR A CA 1
ATOM 738 C C . TYR A 1 94 ? 12.886 -3.169 1.224 1.00 97.62 94 TYR A C 1
ATOM 740 O O . TYR A 1 94 ? 13.804 -3.974 1.096 1.00 97.62 94 TYR A O 1
ATOM 748 N N . GLY A 1 95 ? 13.101 -1.856 1.346 1.00 96.88 95 GLY A N 1
ATOM 749 C CA . GLY A 1 95 ? 14.439 -1.274 1.387 1.00 96.88 95 GLY A CA 1
ATOM 750 C C . GLY A 1 95 ? 15.303 -1.896 2.480 1.00 96.88 95 GLY A C 1
ATOM 751 O O . GLY A 1 95 ? 16.433 -2.297 2.207 1.00 96.88 95 GLY A O 1
ATOM 752 N N . SER A 1 96 ? 14.756 -2.071 3.688 1.00 96.00 96 SER A N 1
ATOM 753 C CA . SER A 1 96 ? 15.488 -2.727 4.778 1.00 96.00 96 SER A CA 1
ATOM 754 C C . SER A 1 96 ? 15.874 -4.178 4.459 1.00 96.00 96 SER A C 1
ATOM 756 O O . SER A 1 96 ? 16.991 -4.578 4.778 1.00 96.00 96 SER A O 1
ATOM 758 N N . LEU A 1 97 ? 15.020 -4.931 3.751 1.00 95.44 97 LEU A N 1
ATOM 759 C CA . LEU A 1 97 ? 15.318 -6.307 3.328 1.00 95.44 97 LEU A CA 1
ATOM 760 C C . LEU A 1 97 ? 16.481 -6.396 2.337 1.00 95.44 97 LEU A C 1
ATOM 762 O O . LEU A 1 97 ? 17.205 -7.388 2.323 1.00 95.44 97 LEU A O 1
ATOM 766 N N . ILE A 1 98 ? 16.662 -5.369 1.507 1.00 94.88 98 ILE A N 1
ATOM 767 C CA . ILE A 1 98 ? 17.732 -5.313 0.501 1.00 94.88 98 ILE A CA 1
ATOM 768 C C . ILE A 1 98 ? 18.893 -4.405 0.918 1.00 94.88 98 ILE A C 1
ATOM 770 O O . ILE A 1 98 ? 19.694 -4.007 0.074 1.00 94.88 98 ILE A O 1
ATOM 774 N N . ASN A 1 99 ? 18.996 -4.070 2.209 1.00 94.44 99 ASN A N 1
ATOM 775 C CA . ASN A 1 99 ? 20.029 -3.189 2.765 1.00 94.44 99 ASN A CA 1
ATOM 776 C C . ASN A 1 99 ? 20.103 -1.802 2.093 1.00 94.44 99 ASN A C 1
ATOM 778 O O . ASN A 1 99 ? 21.167 -1.185 2.025 1.00 94.44 99 ASN A O 1
ATOM 782 N N . LYS A 1 100 ? 18.968 -1.282 1.614 1.00 95.31 100 LYS A N 1
ATOM 783 C CA . LYS A 1 100 ? 18.829 0.067 1.054 1.00 95.31 100 LYS A CA 1
ATOM 784 C C . LYS A 1 100 ? 17.990 0.937 1.989 1.00 95.31 100 LYS A C 1
ATOM 786 O O . LYS A 1 100 ? 16.811 0.681 2.220 1.00 95.31 100 LYS A O 1
ATOM 791 N N . LYS A 1 101 ? 18.587 2.006 2.524 1.00 94.56 101 LYS A N 1
ATOM 792 C CA . LYS A 1 101 ? 17.868 2.960 3.379 1.00 94.56 101 LYS A CA 1
ATOM 793 C C . LYS A 1 101 ? 16.861 3.757 2.543 1.00 94.56 101 LYS A C 1
ATOM 795 O O . LYS A 1 101 ? 17.246 4.518 1.662 1.00 94.56 101 LYS A O 1
ATOM 800 N N . VAL A 1 102 ? 15.581 3.617 2.872 1.00 95.81 102 VAL A N 1
ATOM 801 C CA . VAL A 1 102 ? 14.476 4.370 2.268 1.00 95.81 102 VAL A CA 1
ATOM 802 C C . VAL A 1 102 ? 14.016 5.427 3.268 1.00 95.81 102 VAL A C 1
ATOM 804 O O . VAL A 1 102 ? 13.365 5.107 4.260 1.00 95.81 102 VAL A O 1
ATOM 807 N N . ASP A 1 103 ? 14.377 6.686 3.023 1.00 93.25 103 ASP A N 1
ATOM 808 C CA . ASP A 1 103 ? 13.982 7.821 3.865 1.00 93.25 103 ASP A CA 1
ATOM 809 C C . ASP A 1 103 ? 12.698 8.465 3.326 1.00 93.25 103 ASP A C 1
ATOM 811 O O . ASP A 1 103 ? 12.704 9.516 2.685 1.00 93.25 103 ASP A O 1
ATOM 815 N N . LEU A 1 104 ? 11.579 7.764 3.515 1.00 95.50 104 LEU A N 1
ATOM 816 C CA . LEU A 1 104 ? 10.250 8.271 3.192 1.00 95.50 104 LEU A CA 1
ATOM 817 C C . LEU A 1 104 ? 9.521 8.652 4.474 1.00 95.50 104 LEU A C 1
ATOM 819 O O . LEU A 1 104 ? 9.551 7.927 5.466 1.00 95.50 104 LEU A O 1
ATOM 823 N N . ASN A 1 105 ? 8.788 9.762 4.427 1.00 96.62 105 ASN A N 1
ATOM 824 C CA . ASN A 1 105 ? 7.816 10.103 5.454 1.00 96.62 105 ASN A CA 1
ATOM 825 C C . ASN A 1 105 ? 6.409 9.826 4.910 1.00 96.62 105 ASN A C 1
ATOM 827 O O . ASN A 1 105 ? 5.875 10.681 4.200 1.00 96.62 105 ASN A O 1
ATOM 831 N N . PRO A 1 106 ? 5.759 8.705 5.283 1.00 96.81 106 PRO A N 1
ATOM 832 C CA . PRO A 1 106 ? 4.435 8.349 4.770 1.00 96.81 106 PRO A CA 1
ATOM 833 C C . PRO A 1 106 ? 3.388 9.466 4.916 1.00 96.81 106 PRO A C 1
ATOM 835 O O . PRO A 1 106 ? 2.510 9.607 4.069 1.00 96.81 106 PRO A O 1
ATOM 838 N N . ARG A 1 107 ? 3.489 10.320 5.949 1.00 94.88 107 ARG A N 1
ATOM 839 C CA . ARG A 1 107 ? 2.564 11.451 6.161 1.00 94.88 107 ARG A CA 1
ATOM 840 C C . ARG A 1 107 ? 2.768 12.621 5.200 1.00 94.88 107 ARG A C 1
ATOM 842 O O . ARG A 1 107 ? 1.879 13.461 5.094 1.00 94.88 107 ARG A O 1
ATOM 849 N N . LYS A 1 108 ? 3.912 12.689 4.521 1.00 95.06 108 LYS A N 1
ATOM 850 C 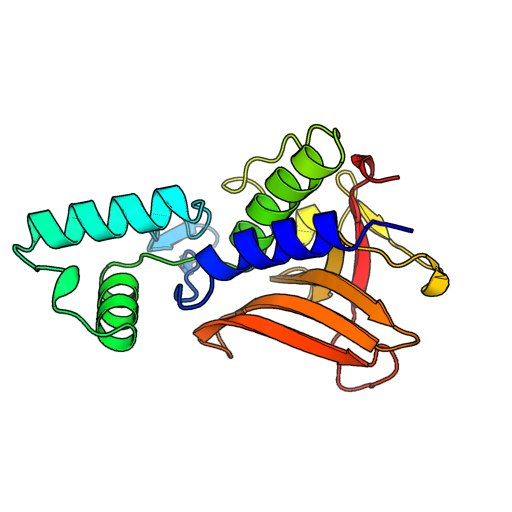CA . LYS A 1 108 ? 4.266 13.736 3.549 1.00 95.06 108 LYS A CA 1
ATOM 851 C C . LYS A 1 108 ? 4.450 13.194 2.130 1.00 95.06 108 LYS A C 1
ATOM 853 O O . LYS A 1 108 ? 4.892 13.935 1.261 1.00 95.06 108 LYS A O 1
ATOM 858 N N . THR A 1 109 ? 4.117 11.928 1.895 1.00 96.44 109 THR A N 1
ATOM 859 C CA . THR A 1 109 ? 4.338 11.256 0.616 1.00 96.44 109 THR A CA 1
ATOM 860 C C . THR A 1 109 ? 3.000 10.861 -0.012 1.00 96.44 109 THR A C 1
ATOM 862 O O . THR A 1 109 ? 2.207 10.114 0.571 1.00 96.44 109 THR A O 1
ATOM 865 N N . SER A 1 110 ? 2.729 11.395 -1.204 1.00 97.06 110 SER A N 1
ATOM 866 C CA . SER A 1 110 ? 1.549 11.069 -2.013 1.00 97.06 110 SER A CA 1
ATOM 867 C C . SER A 1 110 ? 1.861 9.986 -3.051 1.00 97.06 110 SER A C 1
ATOM 869 O O . SER A 1 110 ? 3.022 9.676 -3.312 1.00 97.06 110 SER A O 1
ATOM 871 N N . ALA A 1 111 ? 0.817 9.417 -3.662 1.00 97.81 111 ALA A N 1
ATOM 872 C CA . ALA A 1 111 ? 0.971 8.485 -4.780 1.00 97.81 111 ALA A CA 1
ATOM 873 C C . ALA A 1 111 ? 1.693 9.160 -5.959 1.00 97.81 111 ALA A C 1
ATOM 875 O O . ALA A 1 111 ? 2.657 8.609 -6.472 1.00 97.81 111 ALA A O 1
ATOM 876 N N . ASP A 1 112 ? 1.300 10.392 -6.293 1.00 98.25 112 ASP A N 1
ATOM 877 C CA . ASP A 1 112 ? 1.936 11.200 -7.333 1.00 98.25 112 ASP A CA 1
ATOM 878 C C . ASP A 1 112 ? 3.440 11.409 -7.102 1.00 98.25 112 ASP A C 1
ATOM 880 O O . ASP A 1 112 ? 4.231 11.198 -8.019 1.00 98.25 112 ASP A O 1
ATOM 884 N N . MET A 1 113 ? 3.851 11.736 -5.869 1.00 98.00 113 MET A N 1
ATOM 885 C CA . MET A 1 113 ? 5.269 11.886 -5.523 1.00 98.00 113 MET A CA 1
ATOM 886 C C . MET A 1 113 ? 6.040 10.576 -5.696 1.00 98.00 113 MET A C 1
ATOM 888 O O . MET A 1 113 ? 7.153 10.592 -6.208 1.00 98.00 113 MET A O 1
ATOM 892 N N . LEU A 1 114 ? 5.462 9.444 -5.278 1.00 98.19 114 LEU A N 1
ATOM 893 C CA . LEU A 1 114 ? 6.089 8.122 -5.407 1.00 98.19 114 LEU A CA 1
ATOM 894 C C . LEU A 1 114 ? 6.286 7.695 -6.865 1.00 98.19 114 LEU A C 1
ATOM 896 O O . LEU A 1 114 ? 7.154 6.875 -7.143 1.00 98.19 114 LEU A O 1
ATOM 900 N N . THR A 1 115 ? 5.494 8.240 -7.785 1.00 98.44 115 THR A N 1
ATOM 901 C CA . THR A 1 115 ? 5.531 7.925 -9.219 1.00 98.44 115 THR A CA 1
ATOM 902 C C . THR A 1 115 ? 6.016 9.107 -10.060 1.00 98.44 115 THR A C 1
ATOM 904 O O . THR A 1 115 ? 5.616 9.245 -11.213 1.00 98.44 115 THR A O 1
ATOM 907 N N . SER A 1 116 ? 6.833 9.992 -9.484 1.00 97.56 116 SER A N 1
ATOM 908 C CA . SER A 1 116 ? 7.369 11.171 -10.170 1.00 97.56 116 SER A CA 1
ATOM 909 C C . SER A 1 116 ? 8.793 11.490 -9.717 1.00 97.56 116 SER A C 1
ATOM 911 O O . SER A 1 116 ? 9.236 11.111 -8.629 1.00 97.56 116 SER A O 1
ATOM 913 N N . SER A 1 117 ? 9.511 12.252 -10.542 1.00 95.12 117 SER A N 1
ATOM 914 C CA . SER A 1 117 ? 10.757 12.901 -10.128 1.00 95.12 117 SER A CA 1
ATOM 915 C C . SER A 1 117 ? 10.479 13.882 -8.972 1.00 95.12 117 SER A C 1
ATOM 917 O O . SER A 1 117 ? 9.427 14.526 -8.975 1.00 95.12 117 SER A O 1
ATOM 919 N N . PRO A 1 118 ? 11.374 14.016 -7.974 1.00 95.25 118 PRO A N 1
ATOM 920 C CA . PRO A 1 118 ? 12.714 13.426 -7.889 1.00 95.25 118 PRO A CA 1
ATOM 921 C C . PRO A 1 118 ? 12.775 12.063 -7.188 1.00 95.25 118 PRO A C 1
ATOM 923 O O . PRO A 1 118 ? 13.871 11.560 -6.974 1.00 95.25 118 PRO A O 1
ATOM 926 N N . LEU A 1 119 ? 11.649 11.467 -6.782 1.00 96.75 119 LEU A N 1
ATOM 927 C CA . LEU A 1 119 ? 11.684 10.210 -6.023 1.00 96.75 119 LEU A CA 1
ATOM 928 C C . LEU A 1 119 ? 11.843 8.989 -6.923 1.00 96.75 119 LEU A C 1
ATOM 930 O O . LEU A 1 119 ? 12.522 8.037 -6.537 1.00 96.75 119 LEU A O 1
ATOM 934 N N . ALA A 1 120 ? 11.240 9.022 -8.109 1.00 97.81 120 ALA A N 1
ATOM 935 C CA . ALA A 1 120 ? 11.181 7.883 -9.005 1.00 97.81 120 ALA A CA 1
ATOM 936 C C . ALA A 1 120 ? 11.4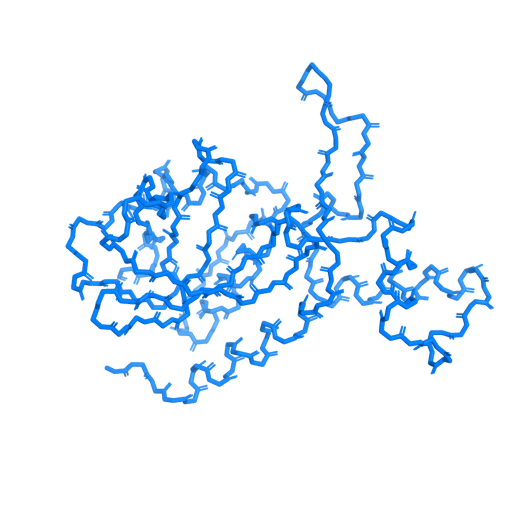83 8.233 -10.460 1.00 97.81 120 ALA A C 1
ATOM 938 O O . ALA A 1 120 ? 11.259 9.358 -10.917 1.00 97.81 120 ALA A O 1
ATOM 939 N N . LYS A 1 121 ? 11.915 7.213 -11.200 1.00 97.56 121 LYS A N 1
ATOM 940 C CA . LYS A 1 121 ? 11.996 7.215 -12.660 1.00 97.56 121 LYS A CA 1
ATOM 941 C C . LYS A 1 121 ? 10.978 6.256 -13.253 1.00 97.56 121 LYS A C 1
ATOM 943 O O . LYS A 1 121 ? 10.641 5.243 -12.643 1.00 97.56 121 LYS A O 1
ATOM 948 N N . GLN A 1 122 ? 10.516 6.565 -14.457 1.00 97.94 122 GLN A N 1
ATOM 949 C CA . GLN A 1 122 ? 9.664 5.657 -15.211 1.00 97.94 122 GLN A CA 1
ATOM 950 C C . GLN A 1 122 ? 10.498 4.511 -15.797 1.00 97.94 122 GLN A C 1
ATOM 952 O O . GLN A 1 122 ? 11.590 4.731 -16.322 1.00 97.94 122 GLN A O 1
ATOM 957 N N . ILE A 1 123 ? 9.963 3.298 -15.726 1.00 97.12 123 ILE A N 1
ATOM 958 C CA . ILE A 1 123 ? 10.481 2.112 -16.400 1.00 97.12 123 ILE A CA 1
ATOM 959 C C . ILE A 1 123 ? 9.831 2.045 -17.780 1.00 97.12 123 ILE A C 1
ATOM 961 O O . ILE A 1 123 ? 8.610 1.935 -17.898 1.00 97.12 123 ILE A O 1
ATOM 965 N N . THR A 1 124 ? 10.652 2.132 -18.822 1.00 95.12 124 THR A N 1
ATOM 966 C CA . THR A 1 124 ? 10.209 2.058 -20.222 1.00 95.12 124 THR A CA 1
ATOM 967 C C . THR A 1 124 ? 10.295 0.643 -20.787 1.00 95.12 124 THR A C 1
ATOM 969 O O . THR A 1 124 ? 9.506 0.285 -21.655 1.00 95.12 124 THR A O 1
ATOM 972 N N . ASP A 1 125 ? 11.214 -0.174 -20.273 1.00 94.69 125 ASP A N 1
ATOM 973 C CA . ASP A 1 125 ? 11.378 -1.575 -20.649 1.00 94.69 125 ASP A CA 1
ATOM 974 C C . ASP A 1 125 ? 10.714 -2.488 -19.610 1.00 94.69 125 ASP A C 1
ATOM 976 O O . ASP A 1 125 ? 11.206 -2.660 -18.493 1.00 94.69 125 ASP A O 1
ATOM 980 N N . PHE A 1 126 ? 9.587 -3.102 -19.981 1.00 93.00 126 PHE A N 1
ATOM 981 C CA . PHE A 1 126 ? 8.818 -3.965 -19.079 1.00 93.00 126 PHE A CA 1
ATOM 982 C C . PHE A 1 126 ? 9.566 -5.244 -18.682 1.00 93.00 126 PHE A C 1
ATOM 984 O O . PHE A 1 126 ? 9.202 -5.880 -17.690 1.00 93.00 126 PHE A O 1
ATOM 991 N N . SER A 1 127 ? 10.629 -5.628 -19.393 1.00 93.62 127 SER A N 1
ATOM 992 C CA . SER A 1 127 ? 11.488 -6.736 -18.965 1.00 93.62 127 SER A CA 1
ATOM 993 C C . SER A 1 127 ? 12.243 -6.423 -17.667 1.00 93.62 127 SER A C 1
ATOM 995 O O . SER A 1 127 ? 12.597 -7.343 -16.932 1.00 93.62 127 SER A O 1
ATOM 997 N N . GLN A 1 128 ? 12.422 -5.138 -17.342 1.00 95.00 128 GLN A N 1
ATOM 998 C CA . GLN A 1 128 ? 13.159 -4.690 -16.162 1.00 95.00 128 GLN A CA 1
ATOM 999 C C . GLN A 1 128 ? 12.311 -4.618 -14.896 1.00 95.00 128 GLN A C 1
ATOM 1001 O O . GLN A 1 128 ? 12.875 -4.386 -13.830 1.00 95.00 128 GLN A O 1
ATOM 1006 N N . ILE A 1 129 ? 10.987 -4.774 -14.988 1.00 96.44 129 ILE A N 1
ATOM 1007 C CA . ILE A 1 129 ? 10.083 -4.660 -13.837 1.00 96.44 129 ILE A CA 1
ATOM 1008 C C . ILE A 1 129 ? 10.465 -5.677 -12.755 1.00 96.44 129 ILE A C 1
ATOM 1010 O O . ILE A 1 129 ? 10.665 -6.861 -13.034 1.00 96.44 129 ILE A O 1
ATOM 1014 N N . GLN A 1 130 ? 10.513 -5.215 -11.511 1.00 95.12 130 GLN A N 1
ATOM 1015 C CA . GLN A 1 130 ? 10.915 -5.985 -10.343 1.00 95.12 130 GLN A CA 1
ATOM 1016 C C . GLN A 1 130 ? 10.053 -5.664 -9.112 1.00 95.12 130 GLN A C 1
ATOM 1018 O O . GLN A 1 130 ? 9.176 -4.800 -9.129 1.00 95.12 130 GLN A O 1
ATOM 1023 N N . ILE A 1 131 ? 10.328 -6.374 -8.018 1.00 96.44 131 ILE A N 1
ATOM 1024 C CA . ILE A 1 131 ? 9.700 -6.144 -6.712 1.00 96.44 131 ILE A CA 1
ATOM 1025 C C . ILE A 1 131 ? 9.975 -4.713 -6.237 1.00 96.44 131 ILE A C 1
ATOM 1027 O O . ILE A 1 131 ? 11.117 -4.252 -6.268 1.00 96.44 131 ILE A O 1
ATOM 1031 N N . GLY A 1 132 ? 8.937 -4.031 -5.759 1.00 97.12 132 GLY A N 1
ATOM 1032 C CA . GLY A 1 132 ? 9.030 -2.653 -5.275 1.00 97.12 132 GLY A CA 1
ATOM 1033 C C . GLY A 1 132 ? 8.868 -1.585 -6.353 1.00 97.12 132 GLY A C 1
ATOM 1034 O O . GLY A 1 132 ? 8.837 -0.401 -6.013 1.00 97.12 132 GLY A O 1
ATOM 1035 N N . ASP A 1 133 ? 8.708 -1.978 -7.618 1.00 98.44 133 ASP A N 1
ATOM 1036 C CA . ASP A 1 133 ? 8.221 -1.068 -8.650 1.00 98.44 133 ASP A CA 1
ATOM 1037 C C . ASP A 1 133 ? 6.742 -0.745 -8.433 1.00 98.44 133 ASP A C 1
ATOM 1039 O O . ASP A 1 133 ? 5.992 -1.492 -7.796 1.00 98.44 133 ASP A O 1
ATOM 1043 N N . LEU A 1 134 ? 6.324 0.400 -8.956 1.00 98.69 134 LEU A N 1
ATOM 1044 C CA . LEU A 1 134 ? 5.040 1.013 -8.669 1.00 98.69 134 LEU A CA 1
ATOM 1045 C C . LEU A 1 134 ? 4.247 1.226 -9.948 1.00 98.69 134 LEU A C 1
ATOM 1047 O O . LEU A 1 134 ? 4.769 1.799 -10.898 1.00 98.69 134 LEU A O 1
ATOM 1051 N N . VAL A 1 135 ? 2.972 0.848 -9.963 1.00 98.62 135 VAL A N 1
ATOM 1052 C CA . VAL A 1 135 ? 2.072 1.200 -11.074 1.00 98.62 135 VAL A CA 1
ATOM 1053 C C . VAL A 1 135 ? 1.313 2.468 -10.713 1.00 98.62 135 VAL A C 1
ATOM 1055 O O . VAL A 1 135 ? 0.628 2.506 -9.686 1.00 98.62 135 VAL A O 1
ATOM 1058 N N . ARG A 1 136 ? 1.414 3.500 -11.553 1.00 98.50 136 ARG A N 1
ATOM 1059 C CA . ARG A 1 136 ? 0.652 4.744 -11.408 1.00 98.50 136 ARG A CA 1
ATOM 1060 C C . ARG A 1 136 ? -0.756 4.574 -11.971 1.00 98.50 136 ARG A C 1
ATOM 1062 O O . ARG A 1 136 ? -0.929 4.095 -13.090 1.00 98.50 136 ARG A O 1
ATOM 1069 N N . GLN A 1 137 ? -1.750 5.032 -11.215 1.00 97.88 137 GLN A N 1
ATOM 1070 C CA . GLN A 1 137 ? -3.153 5.043 -11.625 1.00 97.88 137 GLN A CA 1
ATOM 1071 C C . GLN A 1 137 ? -3.841 6.359 -11.236 1.00 97.88 137 GLN A C 1
ATOM 1073 O O . GLN A 1 137 ? -3.382 7.097 -10.353 1.00 97.88 137 GLN A O 1
ATOM 1078 N N . LYS A 1 138 ? -4.987 6.639 -11.861 1.00 96.31 138 LYS A N 1
ATOM 1079 C CA . LYS A 1 138 ? -5.915 7.730 -11.535 1.00 96.31 138 LYS A CA 1
ATOM 1080 C C . LYS A 1 138 ? -5.241 9.094 -11.485 1.00 96.31 138 LYS A C 1
ATOM 1082 O O . LYS A 1 138 ? -5.422 9.848 -10.535 1.00 96.31 138 LYS A O 1
ATOM 1087 N N . ASN A 1 139 ? -4.418 9.389 -12.481 1.00 96.06 139 ASN A N 1
ATOM 1088 C CA . ASN A 1 139 ? -3.614 10.6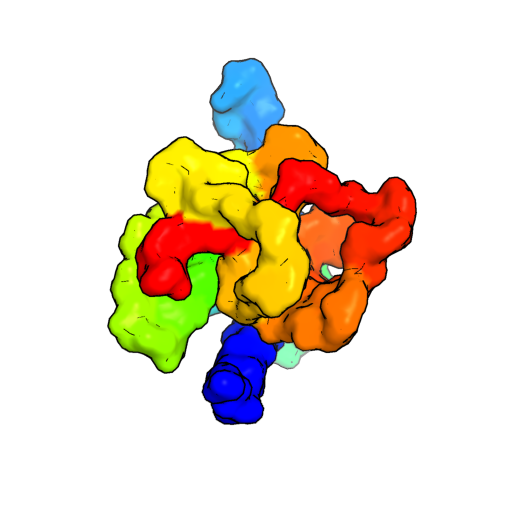02 -12.618 1.00 96.06 139 ASN A CA 1
ATOM 1089 C C . ASN A 1 139 ? -2.701 10.871 -11.407 1.00 96.06 139 ASN A C 1
ATOM 1091 O O . ASN A 1 139 ? -2.510 12.012 -11.003 1.00 96.06 139 ASN A O 1
ATOM 1095 N N . GLY A 1 140 ? -2.130 9.821 -10.803 1.00 95.44 140 GLY A N 1
ATOM 1096 C CA . GLY A 1 140 ? -1.299 9.943 -9.594 1.00 95.44 140 GLY A CA 1
ATOM 1097 C C . GLY A 1 140 ? -2.094 10.007 -8.285 1.00 95.44 140 GLY A C 1
ATOM 1098 O O . GLY A 1 140 ? -1.527 10.281 -7.228 1.00 95.44 140 GLY A O 1
ATOM 1099 N N . HIS A 1 141 ? -3.401 9.732 -8.311 1.00 95.88 141 HIS A N 1
ATOM 1100 C CA . HIS A 1 141 ? -4.207 9.589 -7.094 1.00 95.88 141 HIS A CA 1
ATOM 1101 C C . HIS A 1 141 ? -4.239 8.163 -6.542 1.00 95.88 141 HIS A C 1
ATOM 1103 O O . HIS A 1 141 ? -4.763 7.951 -5.445 1.00 95.88 141 HIS A O 1
ATOM 1109 N N . HIS A 1 142 ? -3.693 7.189 -7.271 1.00 98.06 142 HIS A N 1
ATOM 1110 C CA . HIS A 1 142 ? -3.592 5.809 -6.817 1.00 98.06 142 HIS A CA 1
ATOM 1111 C C . HIS A 1 142 ? -2.283 5.164 -7.267 1.00 98.06 142 HIS A C 1
ATOM 1113 O O . HIS A 1 142 ? -1.703 5.552 -8.280 1.00 98.06 142 HIS A O 1
ATOM 1119 N N . VAL A 1 143 ? -1.802 4.210 -6.475 1.00 98.69 143 VAL A N 1
ATOM 1120 C CA . VAL A 1 143 ? -0.537 3.519 -6.717 1.00 98.69 143 VAL A CA 1
ATOM 1121 C C . VAL A 1 143 ? -0.635 2.075 -6.243 1.00 98.69 143 VAL A C 1
ATOM 1123 O O . VAL A 1 143 ? -1.218 1.808 -5.189 1.00 98.69 143 VAL A O 1
ATOM 1126 N N . LEU A 1 144 ? -0.066 1.166 -7.031 1.00 98.62 144 LEU A N 1
ATOM 1127 C CA . LEU A 1 144 ? 0.058 -0.258 -6.715 1.00 98.62 144 LEU A CA 1
ATOM 1128 C C . LEU A 1 144 ? 1.525 -0.583 -6.425 1.00 98.62 144 LEU A C 1
ATOM 1130 O O . LEU A 1 144 ? 2.400 -0.039 -7.095 1.00 98.62 144 LEU A O 1
ATOM 1134 N N . PHE A 1 145 ? 1.795 -1.481 -5.478 1.00 98.75 145 PHE A N 1
ATOM 1135 C CA . PHE A 1 145 ? 3.140 -2.002 -5.212 1.00 98.75 145 PHE A CA 1
ATOM 1136 C C . PHE A 1 145 ? 3.301 -3.377 -5.863 1.00 98.75 145 PHE A C 1
ATOM 1138 O O . PHE A 1 145 ? 2.561 -4.303 -5.521 1.00 98.75 145 PHE A O 1
ATOM 1145 N N . ILE A 1 146 ? 4.263 -3.526 -6.775 1.00 98.56 146 ILE A N 1
ATOM 1146 C CA . ILE A 1 146 ? 4.533 -4.790 -7.470 1.00 98.56 146 ILE A CA 1
ATOM 1147 C C . ILE A 1 146 ? 5.319 -5.731 -6.552 1.00 98.56 146 ILE A C 1
ATOM 1149 O O . ILE A 1 146 ? 6.362 -5.377 -6.000 1.00 98.56 146 ILE A O 1
ATOM 1153 N N . ILE A 1 147 ? 4.814 -6.952 -6.404 1.00 97.38 147 ILE A N 1
ATOM 1154 C CA . ILE A 1 147 ? 5.387 -8.013 -5.563 1.00 97.38 147 ILE A CA 1
ATOM 1155 C C . ILE A 1 147 ? 6.133 -9.028 -6.415 1.00 97.38 147 ILE A C 1
ATOM 1157 O O . ILE A 1 147 ? 7.140 -9.577 -5.984 1.00 97.38 147 ILE A O 1
ATOM 1161 N N . GLU A 1 148 ? 5.614 -9.313 -7.603 1.00 95.25 148 GLU A N 1
ATOM 1162 C CA . GLU A 1 148 ? 6.156 -10.323 -8.501 1.00 95.25 148 GLU A CA 1
ATOM 1163 C C . GLU A 1 148 ? 5.733 -10.002 -9.934 1.00 95.25 148 GLU A C 1
ATOM 1165 O O . GLU A 1 148 ? 4.660 -9.440 -10.162 1.00 95.25 148 GLU A O 1
ATOM 1170 N N . LYS A 1 149 ? 6.567 -10.382 -10.901 1.00 94.94 149 LYS A N 1
ATOM 1171 C CA . LYS A 1 149 ? 6.230 -10.351 -12.321 1.00 94.94 149 LYS A CA 1
ATOM 1172 C C . LYS A 1 149 ? 6.561 -11.692 -12.953 1.00 94.94 149 LYS A C 1
ATOM 1174 O O . LYS A 1 149 ? 7.666 -12.204 -12.779 1.00 94.94 149 LYS A O 1
ATOM 1179 N N . LYS A 1 150 ? 5.624 -12.205 -13.744 1.00 94.19 150 LYS A N 1
ATOM 1180 C CA . LYS A 1 150 ? 5.799 -13.373 -14.601 1.00 94.19 150 LYS A CA 1
ATOM 1181 C C . LYS A 1 150 ? 5.255 -13.043 -15.985 1.00 94.19 150 LYS A C 1
ATOM 1183 O O . LYS A 1 150 ? 4.061 -12.810 -16.136 1.00 94.19 150 LYS A O 1
ATOM 1188 N N . ASP A 1 151 ? 6.134 -12.999 -16.981 1.00 93.50 151 ASP A N 1
ATOM 1189 C CA . ASP A 1 151 ? 5.790 -12.578 -18.345 1.00 93.50 151 ASP A CA 1
ATOM 1190 C C . ASP A 1 151 ? 5.099 -11.203 -18.340 1.00 93.50 151 ASP A C 1
ATOM 1192 O O . ASP A 1 151 ? 5.677 -10.249 -17.816 1.00 93.50 151 ASP A O 1
ATOM 1196 N N . ASN A 1 152 ? 3.880 -11.090 -18.870 1.00 94.38 152 ASN A N 1
ATOM 1197 C CA . ASN A 1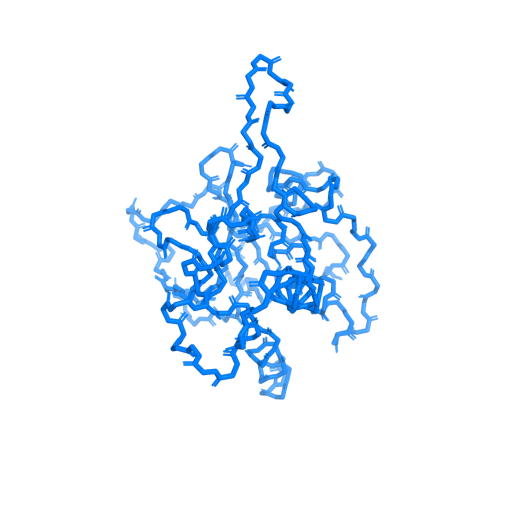 152 ? 3.091 -9.852 -18.859 1.00 94.38 152 ASN A CA 1
ATOM 1198 C C . ASN A 1 152 ? 2.224 -9.691 -17.605 1.00 94.38 152 ASN A C 1
ATOM 1200 O O . ASN A 1 152 ? 1.543 -8.683 -17.457 1.00 94.38 152 ASN A O 1
ATOM 1204 N N . ILE A 1 153 ? 2.251 -10.658 -16.693 1.00 97.38 153 ILE A N 1
ATOM 1205 C CA . ILE A 1 153 ? 1.434 -10.652 -15.489 1.00 97.38 153 ILE A CA 1
ATOM 1206 C C . ILE A 1 153 ? 2.225 -10.072 -14.324 1.00 97.38 153 ILE A C 1
ATOM 1208 O O . ILE A 1 153 ? 3.330 -10.527 -14.019 1.00 97.38 153 ILE A O 1
ATOM 1212 N N . ILE A 1 154 ? 1.623 -9.120 -13.619 1.00 97.88 154 ILE A N 1
ATOM 1213 C CA . ILE A 1 154 ? 2.114 -8.641 -12.329 1.00 97.88 154 ILE A CA 1
ATOM 1214 C C . ILE A 1 154 ? 1.197 -9.107 -11.201 1.00 97.88 154 ILE A C 1
ATOM 1216 O O . ILE A 1 154 ? -0.029 -9.076 -11.320 1.00 97.88 154 ILE A O 1
ATOM 1220 N N . LEU A 1 155 ? 1.804 -9.505 -10.087 1.00 97.94 155 LEU A N 1
ATOM 1221 C CA . LEU A 1 155 ? 1.146 -9.621 -8.792 1.00 97.94 155 LEU A CA 1
ATOM 1222 C C . LEU A 1 155 ? 1.459 -8.354 -8.000 1.00 97.94 155 LEU A C 1
ATOM 1224 O O . LEU A 1 155 ? 2.625 -7.965 -7.877 1.00 97.94 155 LEU A O 1
ATOM 1228 N N . TYR A 1 156 ? 0.437 -7.724 -7.440 1.00 98.38 156 TYR A N 1
ATOM 1229 C CA . TYR A 1 156 ? 0.580 -6.480 -6.696 1.00 98.38 156 TYR A CA 1
ATOM 1230 C C . TYR A 1 156 ? -0.252 -6.480 -5.413 1.00 98.38 156 TYR A C 1
ATOM 1232 O O . TYR A 1 156 ? -1.112 -7.335 -5.194 1.00 98.38 156 TYR A O 1
ATOM 1240 N N . VAL A 1 157 ? 0.011 -5.494 -4.560 1.00 98.62 157 VAL A N 1
ATOM 1241 C CA . VAL A 1 157 ? -0.847 -5.123 -3.430 1.00 98.62 157 VAL A CA 1
ATOM 1242 C C . VAL A 1 157 ? -1.164 -3.635 -3.502 1.00 98.62 157 VAL A C 1
ATOM 1244 O O . VAL A 1 157 ? -0.311 -2.815 -3.858 1.00 98.62 157 VAL A O 1
ATOM 1247 N N . ASP A 1 158 ? -2.387 -3.274 -3.138 1.00 98.38 158 ASP A N 1
ATOM 1248 C CA . ASP A 1 158 ? -2.787 -1.891 -2.917 1.00 98.38 158 ASP A CA 1
ATOM 1249 C C . ASP A 1 158 ? -3.859 -1.779 -1.827 1.00 98.38 158 ASP A C 1
ATOM 1251 O O . ASP A 1 158 ? -4.407 -2.770 -1.343 1.00 98.38 158 ASP A O 1
ATOM 1255 N N . SER A 1 159 ? -4.149 -0.539 -1.428 1.00 98.44 159 SER A N 1
ATOM 1256 C CA . SER A 1 159 ? -5.289 -0.205 -0.574 1.00 98.44 159 SER A CA 1
ATOM 1257 C C . SER A 1 159 ? -6.216 0.736 -1.325 1.00 98.44 159 SER A C 1
ATOM 1259 O O . SER A 1 159 ? -5.821 1.861 -1.647 1.00 98.44 159 SER A O 1
ATOM 1261 N N . SER A 1 160 ? -7.456 0.320 -1.582 1.00 97.12 160 SER A N 1
ATOM 1262 C CA . SER A 1 160 ? -8.401 1.113 -2.372 1.00 97.12 160 SER A CA 1
ATOM 1263 C C . SER A 1 160 ? -9.808 1.144 -1.792 1.00 97.12 160 SER A C 1
ATOM 1265 O O . SER A 1 160 ? -10.256 0.257 -1.066 1.00 97.12 160 SER A O 1
ATOM 1267 N N . GLN A 1 161 ? -10.547 2.195 -2.153 1.00 94.81 161 GLN A N 1
ATOM 1268 C CA . GLN A 1 161 ? -11.944 2.344 -1.759 1.00 94.81 161 GLN A CA 1
ATOM 1269 C C . GLN A 1 161 ? -12.844 1.271 -2.392 1.00 94.81 161 GLN A C 1
ATOM 1271 O O . GLN A 1 161 ? -13.751 0.782 -1.721 1.00 94.81 161 GLN A O 1
ATOM 1276 N N . SER A 1 162 ? -12.594 0.898 -3.653 1.00 93.62 162 SER A N 1
ATOM 1277 C CA . SER A 1 162 ? -13.374 -0.108 -4.391 1.00 93.62 162 SER A CA 1
ATOM 1278 C C . SER A 1 162 ? -13.280 -1.485 -3.742 1.00 93.62 162 SER A C 1
ATOM 1280 O O . SER A 1 162 ? -14.307 -2.121 -3.516 1.00 93.62 162 SER A O 1
ATOM 1282 N N . ASN A 1 163 ? -12.073 -1.886 -3.339 1.00 94.94 163 ASN A N 1
ATOM 1283 C CA . ASN A 1 163 ? -11.828 -3.162 -2.662 1.00 94.94 163 ASN A CA 1
ATOM 1284 C C . ASN A 1 163 ? -11.885 -3.051 -1.134 1.00 94.94 163 ASN A C 1
ATOM 1286 O O . ASN A 1 163 ? -11.603 -4.003 -0.415 1.00 94.94 163 ASN A O 1
ATOM 1290 N N . ARG A 1 164 ? -12.336 -1.895 -0.628 1.00 96.25 164 ARG A N 1
ATOM 1291 C CA . ARG A 1 164 ? -12.632 -1.630 0.786 1.00 96.25 164 ARG A CA 1
ATOM 1292 C C . ARG A 1 164 ? -11.427 -1.746 1.730 1.00 96.25 164 ARG A C 1
ATOM 1294 O O . ARG A 1 164 ? -11.633 -1.769 2.944 1.00 96.25 164 ARG A O 1
ATOM 1301 N N . GLY A 1 165 ? -10.199 -1.742 1.222 1.00 97.75 165 GLY A N 1
ATOM 1302 C CA . GLY A 1 165 ? -8.989 -1.883 2.026 1.00 97.75 165 GLY A CA 1
ATOM 1303 C C . GLY A 1 165 ? -7.834 -2.508 1.269 1.00 97.75 165 GLY A C 1
ATOM 1304 O O . GLY A 1 165 ? -7.777 -2.456 0.036 1.00 97.75 165 GLY A O 1
ATOM 1305 N N . VAL A 1 166 ? -6.916 -3.071 2.046 1.00 98.38 166 VAL A N 1
ATOM 1306 C CA . VAL A 1 166 ? -5.698 -3.711 1.552 1.00 98.38 166 VAL A CA 1
ATOM 1307 C C . VAL A 1 166 ? -6.019 -5.094 1.004 1.00 98.38 166 VAL A C 1
ATOM 1309 O O . VAL A 1 166 ? -6.657 -5.901 1.682 1.00 98.38 166 VAL A O 1
ATOM 1312 N N . HIS A 1 167 ? -5.565 -5.372 -0.210 1.00 97.31 167 HIS A N 1
ATOM 1313 C CA . HIS A 1 167 ? -5.780 -6.651 -0.876 1.00 97.31 167 HIS A CA 1
ATOM 1314 C C . HIS A 1 167 ? -4.676 -6.916 -1.900 1.00 97.31 167 HIS A C 1
ATOM 1316 O O . HIS A 1 167 ? -4.004 -5.999 -2.372 1.00 97.31 167 HIS A O 1
ATOM 1322 N N . TYR A 1 168 ? -4.506 -8.192 -2.233 1.00 98.06 168 TYR A N 1
ATOM 1323 C CA . TYR A 1 168 ? -3.707 -8.600 -3.378 1.00 98.06 168 TYR A CA 1
ATOM 1324 C C . TYR A 1 168 ? -4.522 -8.450 -4.660 1.00 98.06 168 TYR A C 1
ATOM 1326 O O . TYR A 1 168 ? -5.733 -8.683 -4.665 1.00 98.06 168 TYR A O 1
ATOM 1334 N N . GLY A 1 169 ? -3.838 -8.122 -5.747 1.00 97.00 169 GLY A N 1
ATOM 1335 C CA . GLY A 1 169 ? -4.401 -8.094 -7.084 1.00 97.00 169 GLY A CA 1
ATOM 1336 C C . GLY A 1 169 ? -3.423 -8.653 -8.105 1.00 97.00 169 GLY A C 1
ATOM 1337 O O . GLY A 1 169 ? -2.224 -8.783 -7.851 1.00 97.00 169 GLY A O 1
ATOM 1338 N N . GLN A 1 170 ? -3.958 -8.995 -9.267 1.00 97.81 170 GLN A N 1
ATOM 1339 C CA . GLN A 1 170 ? -3.198 -9.474 -10.409 1.00 97.81 170 GLN A CA 1
ATOM 1340 C C . GLN A 1 170 ? -3.683 -8.725 -11.643 1.00 97.81 170 GLN A C 1
ATOM 1342 O O . GLN A 1 170 ? -4.883 -8.499 -11.792 1.00 97.81 170 GLN A O 1
ATOM 1347 N N . ALA A 1 171 ? -2.757 -8.344 -12.515 1.00 97.50 171 ALA A N 1
ATOM 1348 C CA . ALA A 1 171 ? -3.086 -7.690 -13.772 1.00 97.50 171 ALA A CA 1
ATOM 1349 C C . ALA A 1 171 ? -2.180 -8.181 -14.896 1.00 97.50 171 ALA A C 1
ATOM 1351 O O . ALA A 1 171 ? -0.995 -8.439 -14.676 1.00 97.50 171 ALA A O 1
ATOM 1352 N N . ASP A 1 172 ? -2.752 -8.278 -16.092 1.00 96.81 172 ASP A N 1
ATOM 1353 C CA . ASP A 1 172 ? -1.999 -8.393 -17.333 1.00 96.81 172 ASP A CA 1
ATOM 1354 C C . ASP A 1 172 ? -1.667 -6.985 -17.835 1.00 96.81 172 ASP A C 1
ATOM 1356 O O . ASP A 1 172 ? -2.554 -6.156 -18.031 1.00 96.81 172 ASP A O 1
ATOM 1360 N N . LEU A 1 173 ? -0.383 -6.702 -18.037 1.00 94.62 173 LEU A N 1
ATOM 1361 C CA . LEU A 1 173 ? 0.104 -5.414 -18.530 1.00 94.62 173 LEU A CA 1
ATOM 1362 C C . LEU A 1 173 ? -0.330 -5.118 -19.973 1.00 94.62 173 LEU A C 1
ATOM 1364 O O . LEU A 1 173 ? -0.180 -3.982 -20.421 1.00 94.62 173 LEU A O 1
ATOM 1368 N N . THR A 1 174 ? -0.833 -6.121 -20.693 1.00 93.44 174 THR A N 1
ATOM 1369 C CA . THR A 1 174 ? -1.386 -5.984 -22.045 1.00 93.44 174 THR A CA 1
ATOM 1370 C C . THR A 1 174 ? -2.905 -5.808 -22.065 1.00 93.44 174 THR A C 1
ATOM 1372 O O . THR A 1 174 ? -3.452 -5.492 -23.122 1.00 93.44 174 THR A O 1
ATOM 1375 N N . ASP A 1 175 ? -3.593 -5.968 -20.926 1.00 95.81 175 ASP A N 1
ATOM 1376 C CA . ASP A 1 175 ? -5.039 -5.754 -20.839 1.00 95.81 175 ASP A CA 1
ATOM 1377 C C . ASP A 1 175 ? -5.359 -4.254 -20.975 1.00 95.81 175 ASP A C 1
ATOM 1379 O O . ASP A 1 175 ? -4.967 -3.464 -20.111 1.00 95.81 175 ASP A O 1
ATOM 1383 N N . PRO A 1 176 ? -6.108 -3.831 -22.012 1.00 92.44 176 PRO A N 1
ATOM 1384 C CA . PRO A 1 176 ? -6.467 -2.427 -22.197 1.00 92.44 176 PRO A CA 1
ATOM 1385 C C . PRO A 1 176 ? -7.372 -1.874 -21.084 1.00 92.44 176 PRO A C 1
ATOM 1387 O O . PRO A 1 176 ? -7.499 -0.657 -20.958 1.00 92.44 176 PRO A O 1
ATOM 1390 N N . ASN A 1 177 ? -8.012 -2.733 -20.284 1.00 94.94 177 ASN A N 1
ATOM 1391 C CA . ASN A 1 177 ? -8.842 -2.317 -19.151 1.00 94.94 177 ASN A CA 1
ATOM 1392 C C . ASN A 1 177 ? -8.033 -2.109 -17.869 1.00 94.94 177 ASN A C 1
ATOM 1394 O O . ASN A 1 177 ? -8.535 -1.506 -16.914 1.00 94.94 177 ASN A O 1
ATOM 1398 N N . PHE A 1 178 ? -6.793 -2.600 -17.824 1.00 95.69 178 PHE A N 1
ATOM 1399 C CA . PHE A 1 178 ? -5.908 -2.327 -16.710 1.00 95.69 178 PHE A CA 1
ATOM 1400 C C . PHE A 1 178 ? -5.377 -0.899 -16.830 1.00 95.69 178 PHE A C 1
ATOM 1402 O O . PHE A 1 178 ? -4.613 -0.558 -17.731 1.00 95.69 178 PHE A O 1
ATOM 1409 N N . GLU A 1 179 ? -5.786 -0.039 -15.898 1.00 95.00 179 GLU A N 1
ATOM 1410 C CA . GLU A 1 179 ? -5.294 1.332 -15.850 1.00 95.00 179 GLU A CA 1
ATOM 1411 C C . GLU A 1 179 ? -3.787 1.322 -15.544 1.00 95.00 179 GLU A C 1
ATOM 1413 O O . GLU A 1 179 ? -3.371 1.107 -14.409 1.00 95.00 179 GLU A O 1
ATOM 1418 N N . ASN A 1 180 ? -2.957 1.544 -16.558 1.00 94.25 180 ASN A N 1
ATOM 1419 C CA . ASN A 1 180 ? -1.507 1.634 -16.427 1.00 94.25 180 ASN A CA 1
ATOM 1420 C C . ASN A 1 180 ? -1.038 2.985 -16.970 1.00 94.25 180 ASN A C 1
ATOM 1422 O O . ASN A 1 180 ? -0.845 3.156 -18.171 1.00 94.25 180 ASN A O 1
ATOM 1426 N N . GLN A 1 181 ? -0.849 3.956 -16.078 1.00 97.19 181 GLN A N 1
ATOM 1427 C CA . GLN A 1 181 ? -0.359 5.292 -16.437 1.00 97.19 181 GLN A CA 1
ATOM 1428 C C . GLN A 1 181 ? 1.166 5.409 -16.305 1.00 97.19 181 GLN A C 1
ATOM 1430 O O . GLN A 1 181 ? 1.700 6.505 -16.133 1.00 97.19 181 GLN A O 1
ATOM 1435 N N . GLY A 1 182 ? 1.863 4.273 -16.345 1.00 97.38 182 GLY A N 1
ATOM 1436 C CA . GLY A 1 182 ? 3.305 4.170 -16.200 1.00 97.38 182 GLY A CA 1
ATOM 1437 C C . GLY A 1 182 ? 3.706 3.336 -14.989 1.00 97.38 182 GLY A C 1
ATOM 1438 O O . GLY A 1 182 ? 3.018 3.293 -13.965 1.00 97.38 182 GLY A O 1
ATOM 1439 N N . ILE A 1 183 ? 4.864 2.696 -15.122 1.00 98.19 183 ILE A N 1
ATOM 1440 C CA . ILE A 1 183 ? 5.506 1.924 -14.063 1.00 98.19 183 ILE A CA 1
ATOM 1441 C C . ILE A 1 183 ? 6.746 2.684 -13.619 1.00 98.19 183 ILE A C 1
ATOM 1443 O O . ILE A 1 183 ? 7.499 3.180 -14.454 1.00 98.19 183 ILE A O 1
ATOM 1447 N N . TYR A 1 184 ? 6.940 2.810 -12.314 1.00 98.56 184 TYR A N 1
ATOM 1448 C CA . TYR A 1 184 ? 7.935 3.686 -11.719 1.00 98.56 184 TYR A CA 1
ATOM 1449 C C . TYR A 1 184 ? 8.771 2.950 -10.685 1.00 98.56 184 TYR A C 1
ATOM 1451 O O . TYR A 1 184 ? 8.257 2.147 -9.911 1.00 98.56 184 TYR A O 1
ATOM 1459 N N . ARG A 1 185 ? 10.058 3.275 -10.638 1.00 98.19 185 ARG A N 1
ATOM 1460 C CA . ARG A 1 185 ? 11.003 2.768 -9.647 1.00 98.19 185 ARG A CA 1
ATOM 1461 C C . ARG A 1 185 ? 11.597 3.927 -8.878 1.00 98.19 185 ARG A C 1
ATOM 1463 O O . ARG A 1 185 ? 12.025 4.904 -9.493 1.00 98.19 185 ARG A O 1
ATOM 1470 N N . LEU A 1 186 ? 11.664 3.812 -7.553 1.00 97.56 186 LEU A N 1
ATOM 1471 C CA . LEU A 1 186 ? 12.413 4.779 -6.754 1.00 97.56 186 LEU A CA 1
ATOM 1472 C C . LEU A 1 186 ? 13.883 4.780 -7.186 1.00 97.56 186 LEU A C 1
ATOM 1474 O O . LEU A 1 186 ? 14.483 3.711 -7.251 1.00 97.56 186 LEU A O 1
ATOM 1478 N N . PHE A 1 187 ? 14.486 5.953 -7.394 1.00 94.94 187 PHE A N 1
ATOM 1479 C CA . PHE A 1 187 ? 15.890 6.056 -7.832 1.00 94.94 187 PHE A CA 1
ATOM 1480 C C . PHE A 1 187 ? 16.863 5.301 -6.924 1.00 94.94 187 PHE A C 1
ATOM 1482 O O . PHE A 1 187 ? 17.868 4.770 -7.376 1.00 94.94 187 PHE A O 1
ATOM 1489 N N . LEU A 1 188 ? 16.552 5.219 -5.631 1.00 91.00 188 LEU A N 1
ATOM 1490 C CA . LEU A 1 188 ? 17.378 4.503 -4.665 1.00 91.00 188 LEU A CA 1
ATOM 1491 C C . LEU A 1 188 ? 17.416 2.980 -4.908 1.00 91.00 188 LEU A C 1
ATOM 1493 O O . LEU A 1 188 ? 18.328 2.316 -4.423 1.00 91.00 188 LEU A O 1
ATOM 1497 N N . PHE A 1 189 ? 16.449 2.408 -5.634 1.00 90.00 189 PHE A N 1
ATOM 1498 C CA . PHE A 1 189 ? 16.388 0.977 -5.956 1.00 90.00 189 PHE A CA 1
ATOM 1499 C C . PHE A 1 189 ? 17.097 0.578 -7.245 1.00 90.00 189 PHE A C 1
ATOM 1501 O O . PHE A 1 189 ? 17.243 -0.624 -7.467 1.00 90.00 189 PHE A O 1
ATOM 1508 N N . ASP A 1 190 ? 17.595 1.538 -8.017 1.00 78.50 190 ASP A N 1
ATOM 1509 C CA . ASP A 1 190 ? 18.490 1.256 -9.141 1.00 78.50 190 ASP A CA 1
ATOM 1510 C C . ASP A 1 190 ? 19.878 0.762 -8.721 1.00 78.50 190 ASP A C 1
ATOM 1512 O O . ASP A 1 190 ? 20.264 0.944 -7.536 1.00 78.50 190 ASP A O 1
#

pLDDT: mean 95.7, std 5.45, range [45.78, 98.75]

Foldseek 3Di:
DPDPVLLVVLVVQLVLFPLFFAFAFDDDPNDGPGAADLRQQDGSVSLVVVLVVVCVVVVHDPVPDDSVRSSVSCVVRRRGHAFLSVLLNSLCVSCVSVVFHDPDDSSPDAQQNCADPPFKDFDPDPVPDDFSKWFAADNSRHIWGFSDDDDQKTWTWGADVVVRGIDIDMDRNPPPPPGGPTIIHGPSVD

InterPro domains:
  IPR038765 Papain-like cysteine peptidase superfamily [SSF54001] (71-172)